Protein AF-A0A9P6Y2A5-F1 (afdb_monomer_lite)

Foldseek 3Di:
DDDPPPDPCVVQWDWDPDPDPFTKTWGQDPVRDIWIWGWDWDDDDHDTDIDTHTDDDPVVVVLQLAWKKFWADPQQQTQDIDSCSPALEDPVVRHRHRPVVFWDPVCVVVVVVVLVCQLVVHDDPAWDKTWGWNDHDPPDPDDTDTFIKTWDWHADPSIIMITIGGPPDPDPPPSSVVSVVVVVVVVNVVVVVVVVLVVVVVVLVVQCPDPDPSNVCCVPDPVSVVVSVVSCVVSVD

Organism: Rhizopus oryzae (NCBI:txid64495)

Sequence (237 aa):
MPDVVDQPITQFIQLSSKLSLIPECTLKHSDGHLITFQCCIHQEDRLSYWLLKPMMEQEEQQQLMMPSIIGLNCYGTIEQVHNNSHFKQPMYELIGRPIMTFIYHDDVQILCGHLSAVLHQRALDHPVCLRWSNQYDFSLEESISYDWMSFTFISSYNRPICIVRPLRSCGIDKHSLLCDVILYIQEMIEYSKSYVKEYIGFITSYLLNQDNLIGYFIKSNSITKKSIGLIEFILGQ

pLDDT: mean 75.25, std 14.52, range [34.47, 96.56]

Secondary structure (DSSP, 8-state):
---STTS-GGGT-EE--S--SS-EEEEE-TTS-EEEEEEEEEEETTEEEEEEEE---HHHHHHHHS-EEEEE-TTSBEEEEE-GGG-SS-HHHHTTSBGGGGB-GGGHHHHHHHHHHHHTT----S-EEEEEE--S-TTS-S---EEEEEEEEEEETTEEEEEEEETTS----HHHHHHHHHHHHHHHHHHHHHHHHHHHHHHHHHHHH--SHHHHHHHH-HHHHHHHHHHHHHHH-

Radius of gyration: 26.13 Å; chains: 1; bounding box: 72×44×76 Å

Structure (mmCIF, N/CA/C/O backbone):
data_AF-A0A9P6Y2A5-F1
#
_entry.id   AF-A0A9P6Y2A5-F1
#
loop_
_atom_site.group_PDB
_atom_site.id
_atom_site.type_symbol
_atom_site.label_atom_id
_atom_site.label_alt_id
_atom_site.label_comp_id
_atom_site.label_asym_id
_atom_site.label_entity_id
_atom_site.label_seq_id
_atom_site.pdbx_PDB_ins_code
_atom_site.Cartn_x
_atom_site.Cartn_y
_atom_site.Cartn_z
_atom_site.occupancy
_atom_site.B_iso_or_equiv
_atom_site.auth_seq_id
_atom_site.auth_comp_id
_atom_site.auth_asym_id
_atom_site.auth_atom_id
_atom_site.pdbx_PDB_model_num
ATOM 1 N N . MET A 1 1 ? 13.952 2.916 -34.978 1.00 41.94 1 MET A N 1
ATOM 2 C CA . MET A 1 1 ? 15.005 2.884 -33.943 1.00 41.94 1 MET A CA 1
ATOM 3 C C . MET A 1 1 ? 15.947 1.750 -34.312 1.00 41.94 1 MET A C 1
ATOM 5 O O . MET A 1 1 ? 15.553 0.611 -34.105 1.00 41.94 1 MET A O 1
ATOM 9 N N . PRO A 1 2 ? 17.079 2.015 -34.984 1.00 39.91 2 PRO A N 1
ATOM 10 C CA . PRO A 1 2 ? 17.999 0.960 -35.384 1.00 39.91 2 PRO A CA 1
ATOM 11 C C . PRO A 1 2 ? 19.009 0.652 -34.264 1.00 39.91 2 PRO A C 1
ATOM 13 O O . PRO A 1 2 ? 19.510 1.561 -33.605 1.00 39.91 2 PRO A O 1
ATOM 16 N N . ASP A 1 3 ? 19.254 -0.642 -34.072 1.00 43.25 3 ASP A N 1
ATOM 17 C CA . ASP A 1 3 ? 20.532 -1.268 -33.710 1.00 43.25 3 ASP A CA 1
ATOM 18 C C . ASP A 1 3 ? 21.236 -0.855 -32.405 1.00 43.25 3 ASP A C 1
ATOM 20 O O . ASP A 1 3 ? 22.406 -0.481 -32.400 1.00 43.25 3 ASP A O 1
ATOM 24 N N . VAL A 1 4 ? 20.560 -1.022 -31.262 1.00 50.06 4 VAL A N 1
ATOM 25 C CA . VAL A 1 4 ? 21.237 -1.098 -29.943 1.00 50.06 4 VAL A CA 1
ATOM 26 C C . VAL A 1 4 ? 21.600 -2.548 -29.571 1.00 50.06 4 VAL A C 1
ATOM 28 O O . VAL A 1 4 ? 22.384 -2.779 -28.658 1.00 50.06 4 VAL A O 1
ATOM 31 N N . VAL A 1 5 ? 21.065 -3.541 -30.289 1.00 49.06 5 VAL A N 1
ATOM 32 C CA . VAL A 1 5 ? 21.140 -4.961 -29.894 1.00 49.06 5 VAL A CA 1
ATOM 33 C C . VAL A 1 5 ? 22.537 -5.576 -30.097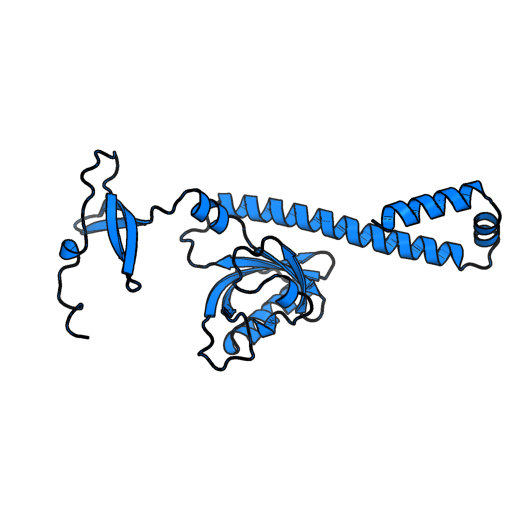 1.00 49.06 5 VAL A C 1
ATOM 35 O O . VAL A 1 5 ? 22.878 -6.516 -29.389 1.00 49.06 5 VAL A O 1
ATOM 38 N N . ASP A 1 6 ? 23.382 -4.995 -30.958 1.00 49.03 6 ASP A N 1
ATOM 39 C CA . ASP A 1 6 ? 24.681 -5.584 -31.335 1.00 49.03 6 ASP A CA 1
ATOM 40 C C . ASP A 1 6 ? 25.918 -4.782 -30.880 1.00 49.03 6 ASP A C 1
ATOM 42 O O . ASP A 1 6 ? 27.052 -5.140 -31.211 1.00 49.03 6 ASP A O 1
ATOM 46 N N . GLN A 1 7 ? 25.749 -3.696 -30.115 1.00 50.91 7 GLN A N 1
ATOM 47 C CA . GLN A 1 7 ? 26.893 -2.933 -29.601 1.00 50.91 7 GLN A CA 1
ATOM 48 C C . GLN A 1 7 ? 27.382 -3.515 -28.266 1.00 50.91 7 GLN A C 1
ATOM 50 O O . GLN A 1 7 ? 26.581 -3.715 -27.349 1.00 50.91 7 GLN A O 1
ATOM 55 N N . PRO A 1 8 ? 28.692 -3.790 -28.110 1.00 57.19 8 PRO A N 1
ATOM 56 C CA . PRO A 1 8 ? 29.215 -4.347 -26.873 1.00 57.19 8 PRO A CA 1
ATOM 57 C C . PRO A 1 8 ? 28.989 -3.361 -25.724 1.00 57.19 8 PRO A C 1
ATOM 59 O O . PRO A 1 8 ? 29.313 -2.179 -25.838 1.00 57.19 8 PRO A O 1
ATOM 62 N N . ILE A 1 9 ? 28.475 -3.866 -24.596 1.00 59.53 9 ILE A N 1
ATOM 63 C CA . ILE A 1 9 ? 28.101 -3.059 -23.420 1.00 59.53 9 ILE A CA 1
ATOM 64 C C . ILE A 1 9 ? 29.236 -2.145 -22.932 1.00 59.53 9 ILE A C 1
ATOM 66 O O . ILE A 1 9 ? 28.994 -1.075 -22.384 1.00 59.53 9 ILE A O 1
ATOM 70 N N . THR A 1 10 ? 30.485 -2.531 -23.201 1.00 58.34 10 THR A N 1
ATOM 71 C CA . THR A 1 10 ? 31.699 -1.772 -22.890 1.00 58.34 10 THR A CA 1
ATOM 72 C C . THR A 1 10 ? 31.750 -0.387 -23.535 1.00 58.34 10 THR A C 1
ATOM 74 O O . THR A 1 10 ? 32.404 0.489 -22.981 1.00 58.34 10 THR A O 1
ATOM 77 N N . GLN A 1 11 ? 31.041 -0.146 -24.645 1.00 59.56 11 GLN A N 1
ATOM 78 C CA . GLN A 1 11 ? 30.935 1.188 -25.259 1.00 59.56 11 GLN A CA 1
ATOM 79 C C . GLN A 1 11 ? 30.090 2.162 -24.429 1.00 59.56 11 GLN A C 1
ATOM 81 O O . GLN A 1 11 ? 30.236 3.375 -24.566 1.00 59.56 11 GLN A O 1
ATOM 86 N N . PHE A 1 12 ? 29.234 1.638 -23.552 1.00 57.41 12 PHE A N 1
ATOM 87 C CA . PHE A 1 12 ? 28.351 2.423 -22.690 1.00 57.41 12 PHE A CA 1
ATOM 88 C C . PHE A 1 12 ? 28.870 2.533 -21.253 1.00 57.41 12 PHE A C 1
ATOM 90 O O . PHE A 1 12 ? 28.295 3.268 -20.455 1.00 57.41 12 PHE A O 1
ATOM 97 N N . ILE A 1 13 ? 29.947 1.815 -20.918 1.00 60.28 13 ILE A N 1
ATOM 98 C CA . ILE A 1 13 ? 30.563 1.833 -19.592 1.00 60.28 13 ILE A CA 1
ATOM 99 C C . ILE A 1 13 ? 31.690 2.861 -19.604 1.00 60.28 13 ILE A C 1
ATOM 101 O O . ILE A 1 13 ? 32.801 2.588 -20.060 1.00 60.28 13 ILE A O 1
ATOM 105 N N . GLN A 1 14 ? 31.423 4.043 -19.056 1.00 66.12 14 GLN A N 1
ATOM 106 C CA . GLN A 1 14 ? 32.471 5.018 -18.783 1.00 66.12 14 GLN A CA 1
ATOM 107 C C . GLN A 1 14 ? 32.983 4.812 -17.356 1.00 66.12 14 GLN A C 1
ATOM 109 O O . GLN A 1 14 ? 32.268 5.084 -16.391 1.00 66.12 14 GLN A O 1
ATOM 114 N N . LEU A 1 15 ? 34.210 4.300 -17.219 1.00 62.81 15 LEU A N 1
ATOM 115 C CA . LEU A 1 15 ? 34.869 4.176 -15.919 1.00 62.81 15 LEU A CA 1
ATOM 116 C C . LEU A 1 15 ? 35.247 5.562 -15.391 1.00 62.81 15 LEU A C 1
ATOM 118 O O . LEU A 1 15 ? 35.809 6.391 -16.112 1.00 62.81 15 LEU A O 1
ATOM 122 N N . SER A 1 16 ? 34.945 5.801 -14.120 1.00 60.75 16 SER A N 1
ATOM 123 C CA . SER A 1 16 ? 35.329 7.022 -13.419 1.00 60.75 16 SER A CA 1
ATOM 124 C C . SER A 1 16 ? 36.848 7.073 -13.250 1.00 60.75 16 SER A C 1
ATOM 126 O O . SER A 1 16 ? 37.473 6.100 -12.834 1.00 60.75 16 SER A O 1
ATOM 128 N N . SER A 1 17 ? 37.459 8.226 -13.531 1.00 54.03 17 SER A N 1
ATOM 129 C CA . SER A 1 17 ? 38.892 8.461 -13.299 1.00 54.03 17 SER A CA 1
ATOM 130 C C . SER A 1 17 ? 39.224 8.760 -11.831 1.00 54.03 17 SER A C 1
ATOM 132 O O . SER A 1 17 ? 40.364 9.104 -11.513 1.00 54.03 17 SER A O 1
ATOM 134 N N . LYS A 1 18 ? 38.232 8.709 -10.934 1.00 55.88 18 LYS A N 1
ATOM 135 C CA . LYS A 1 18 ? 38.430 8.931 -9.501 1.00 55.88 18 LYS A CA 1
ATOM 136 C C . LYS A 1 18 ? 39.063 7.685 -8.883 1.00 55.88 18 LYS A C 1
ATOM 138 O O . LYS A 1 18 ? 38.603 6.572 -9.103 1.00 55.88 18 LYS A O 1
ATOM 143 N N . LEU A 1 19 ? 40.114 7.882 -8.089 1.00 47.28 19 LEU A N 1
ATOM 144 C CA . LEU A 1 19 ? 40.755 6.825 -7.305 1.00 47.28 19 LEU A CA 1
ATOM 145 C C . LEU A 1 19 ? 39.875 6.475 -6.094 1.00 47.28 19 LEU A C 1
ATOM 147 O O . LEU A 1 19 ? 40.157 6.884 -4.969 1.00 47.28 19 LEU A O 1
ATOM 151 N N . SER A 1 20 ? 38.778 5.762 -6.330 1.00 55.81 20 SER A N 1
ATOM 152 C CA . SER A 1 20 ? 37.989 5.102 -5.290 1.00 55.81 20 SER A CA 1
ATOM 153 C C . SER A 1 20 ? 38.512 3.677 -5.065 1.00 55.81 20 SER A C 1
ATOM 155 O O . SER A 1 20 ? 39.047 3.036 -5.967 1.00 55.81 20 SER A O 1
ATOM 157 N N . LEU A 1 21 ? 38.366 3.166 -3.839 1.00 64.19 21 LEU A N 1
ATOM 158 C CA . LEU A 1 21 ? 38.769 1.798 -3.468 1.00 64.19 21 LEU A CA 1
ATOM 159 C C . LEU A 1 21 ? 37.968 0.720 -4.228 1.00 64.19 21 LEU A C 1
ATOM 161 O O . LEU A 1 21 ? 38.428 -0.410 -4.364 1.00 64.19 21 LEU A O 1
ATOM 165 N N . ILE A 1 22 ? 36.779 1.083 -4.717 1.00 69.56 22 ILE A N 1
ATOM 166 C CA . ILE A 1 22 ? 35.890 0.262 -5.542 1.00 69.56 22 ILE A CA 1
ATOM 167 C C . ILE A 1 22 ? 35.672 1.012 -6.865 1.00 69.56 22 ILE A C 1
ATOM 169 O O . ILE A 1 22 ? 35.293 2.185 -6.807 1.00 69.56 22 ILE A O 1
ATOM 173 N N . PRO A 1 23 ? 35.897 0.387 -8.036 1.00 78.12 23 PRO A N 1
ATOM 174 C CA . PRO A 1 23 ? 35.695 1.029 -9.331 1.00 78.12 23 PRO A CA 1
ATOM 175 C C . PRO A 1 23 ? 34.260 1.526 -9.509 1.00 78.12 23 PRO A C 1
ATOM 177 O O . PRO A 1 23 ? 33.306 0.847 -9.134 1.00 78.12 23 PRO A O 1
ATOM 180 N N . GLU A 1 24 ? 34.106 2.689 -10.130 1.00 82.62 24 GLU A N 1
ATOM 181 C CA . GLU A 1 24 ? 32.804 3.296 -10.407 1.00 82.62 24 GLU A CA 1
ATOM 182 C C . GLU A 1 24 ? 32.600 3.431 -11.918 1.00 82.62 24 GLU A C 1
ATOM 184 O O . GLU A 1 24 ? 33.544 3.733 -12.657 1.00 82.62 24 GLU A O 1
ATOM 189 N N . CYS A 1 25 ? 31.370 3.232 -12.385 1.00 81.50 25 CYS A N 1
ATOM 190 C CA . CYS A 1 25 ? 30.992 3.488 -13.770 1.00 81.50 25 CYS A CA 1
ATOM 191 C C . CYS A 1 25 ? 29.665 4.237 -13.858 1.00 81.50 25 CYS A C 1
ATOM 193 O O . CYS A 1 25 ? 28.859 4.208 -12.930 1.00 81.50 25 CYS A O 1
ATOM 195 N N . THR A 1 26 ? 29.429 4.905 -14.980 1.00 82.81 26 THR A N 1
ATOM 196 C CA . THR A 1 26 ? 28.157 5.580 -15.247 1.00 82.81 26 THR A CA 1
ATOM 197 C C . THR A 1 26 ? 27.509 4.966 -16.479 1.00 82.81 26 THR A C 1
ATOM 199 O O . THR A 1 26 ? 28.166 4.830 -17.510 1.00 82.81 26 THR A O 1
ATOM 202 N N . LEU A 1 27 ? 26.228 4.606 -16.372 1.00 80.62 27 LEU A N 1
ATOM 203 C CA . LEU A 1 27 ? 25.424 4.083 -17.478 1.00 80.62 27 LEU A CA 1
ATOM 204 C C . LEU A 1 27 ? 24.289 5.053 -17.800 1.00 80.62 27 LEU A C 1
ATOM 206 O O . LEU A 1 27 ? 23.672 5.623 -16.900 1.00 80.62 27 LEU A O 1
ATOM 210 N N . LYS A 1 28 ? 23.987 5.217 -19.089 1.00 81.38 28 LYS A N 1
ATOM 211 C CA . LYS A 1 28 ? 22.847 6.014 -19.549 1.00 81.38 28 LYS A CA 1
ATOM 212 C C . LYS A 1 28 ? 21.585 5.153 -19.585 1.00 81.38 28 LYS A C 1
ATOM 214 O O . LYS A 1 28 ? 21.536 4.166 -20.314 1.00 81.38 28 LYS A O 1
ATOM 219 N N . HIS A 1 29 ? 20.578 5.533 -18.807 1.00 74.25 29 HIS A N 1
ATOM 220 C CA . HIS A 1 29 ? 19.259 4.914 -18.814 1.00 74.25 29 HIS A CA 1
ATOM 221 C C . HIS A 1 29 ? 18.471 5.315 -20.076 1.00 74.25 29 HIS A C 1
ATOM 223 O O . HIS A 1 29 ? 18.812 6.282 -20.765 1.00 74.25 29 HIS A O 1
ATOM 229 N N . SER A 1 30 ? 17.425 4.556 -20.417 1.00 67.31 30 SER A N 1
ATOM 230 C CA . SER A 1 30 ? 16.649 4.754 -21.652 1.00 67.31 30 SER A CA 1
ATOM 231 C C . SER A 1 30 ? 15.898 6.087 -21.703 1.00 67.31 30 SER A C 1
ATOM 233 O O . SER A 1 30 ? 15.594 6.572 -22.788 1.00 67.31 30 SER A O 1
ATOM 235 N N . ASP A 1 31 ? 15.620 6.688 -20.547 1.00 65.06 31 ASP A N 1
ATOM 236 C CA . ASP A 1 31 ? 15.053 8.040 -20.419 1.00 65.06 31 ASP A CA 1
ATOM 237 C C . ASP A 1 31 ? 16.095 9.162 -20.595 1.00 65.06 31 ASP A C 1
ATOM 239 O O . ASP A 1 31 ? 15.746 10.339 -20.639 1.00 65.06 31 ASP A O 1
ATOM 243 N N . GLY A 1 32 ? 17.376 8.811 -20.735 1.00 72.38 32 GLY A N 1
ATOM 244 C CA . GLY A 1 32 ? 18.480 9.744 -20.909 1.00 72.38 32 GLY A CA 1
ATOM 245 C C . GLY A 1 32 ? 19.211 10.133 -19.625 1.00 72.38 32 GLY A C 1
ATOM 246 O O . GLY A 1 32 ? 20.262 10.774 -19.736 1.00 72.38 32 GLY A O 1
ATOM 247 N N . HIS A 1 33 ? 18.728 9.730 -18.446 1.00 72.38 33 HIS A N 1
ATOM 248 C CA . HIS A 1 33 ? 19.408 9.984 -17.177 1.00 72.38 33 HIS A CA 1
ATOM 249 C C . HIS A 1 33 ? 20.675 9.127 -17.032 1.00 72.38 33 HIS A C 1
ATOM 251 O O . HIS A 1 33 ? 20.768 8.015 -17.550 1.00 72.38 33 HIS A O 1
ATOM 257 N N . LEU A 1 34 ? 21.680 9.660 -16.336 1.00 75.69 34 LEU A N 1
ATOM 258 C CA . LEU A 1 34 ? 22.935 8.966 -16.053 1.00 75.69 34 LEU A CA 1
ATOM 259 C C . LEU A 1 34 ? 22.876 8.373 -14.645 1.00 75.69 34 LEU A C 1
ATOM 261 O O . LEU A 1 34 ? 22.713 9.108 -13.676 1.00 75.69 34 LEU A O 1
ATOM 265 N N . ILE A 1 35 ? 23.034 7.056 -14.534 1.00 78.94 35 ILE A N 1
ATOM 266 C CA . ILE A 1 35 ? 23.039 6.335 -13.260 1.00 78.94 35 ILE A CA 1
ATOM 267 C C . ILE A 1 35 ? 24.473 5.903 -12.963 1.00 78.94 35 ILE A C 1
ATOM 269 O O . ILE A 1 35 ? 25.131 5.288 -13.805 1.00 78.94 35 ILE A O 1
ATOM 273 N N . THR A 1 36 ? 24.964 6.226 -11.768 1.00 82.50 36 THR A N 1
ATOM 274 C CA . THR A 1 36 ? 26.306 5.828 -11.320 1.00 82.50 36 THR A CA 1
ATOM 275 C C . THR A 1 36 ? 26.232 4.491 -10.591 1.00 82.50 36 THR A C 1
ATOM 277 O O . THR A 1 36 ? 25.315 4.261 -9.808 1.00 82.50 36 THR A O 1
ATOM 280 N N . PHE A 1 37 ? 27.191 3.603 -10.830 1.00 83.38 37 PHE A N 1
ATOM 281 C CA . PHE A 1 37 ? 27.279 2.276 -10.233 1.00 83.38 37 PHE A CA 1
ATOM 282 C C . PHE A 1 37 ? 28.660 2.046 -9.624 1.00 83.38 37 PHE A C 1
ATOM 284 O O . PHE A 1 37 ? 29.679 2.395 -10.215 1.00 83.38 37 PHE A O 1
ATOM 291 N N . GLN A 1 38 ? 28.690 1.371 -8.480 1.00 84.25 38 GLN A N 1
ATOM 292 C CA . GLN A 1 38 ? 29.871 0.681 -7.975 1.00 84.25 38 GLN A CA 1
ATOM 293 C C . GLN A 1 38 ? 29.991 -0.671 -8.669 1.00 84.25 38 GLN A C 1
ATOM 295 O O . GLN A 1 38 ? 29.019 -1.425 -8.752 1.00 84.25 38 GLN A O 1
ATOM 300 N N . CYS A 1 39 ? 31.187 -0.974 -9.154 1.00 81.75 39 CYS A N 1
ATOM 301 C CA . CYS A 1 39 ? 31.498 -2.200 -9.868 1.00 81.75 39 CYS A CA 1
ATOM 302 C C . CYS A 1 39 ? 32.370 -3.098 -8.994 1.00 81.75 39 CYS A C 1
ATOM 304 O O . CYS A 1 39 ? 33.464 -2.705 -8.591 1.00 81.75 39 CYS A O 1
ATOM 306 N N . CYS A 1 40 ? 31.930 -4.332 -8.777 1.00 80.12 40 CYS A N 1
ATOM 307 C CA . CYS A 1 40 ? 32.756 -5.379 -8.190 1.00 80.12 40 CYS A CA 1
ATOM 308 C C . CYS A 1 40 ? 32.905 -6.513 -9.200 1.00 80.12 40 CYS A C 1
ATOM 310 O O . CYS A 1 40 ? 31.915 -6.989 -9.754 1.00 80.12 40 CYS A O 1
ATOM 312 N N . ILE A 1 41 ? 34.135 -6.963 -9.432 1.00 79.00 41 ILE A N 1
ATOM 313 C CA . ILE A 1 41 ? 34.390 -8.142 -10.261 1.00 79.00 41 ILE A CA 1
ATOM 314 C C . ILE A 1 41 ? 34.518 -9.326 -9.318 1.00 79.00 41 ILE A C 1
ATOM 316 O O . ILE A 1 41 ? 35.417 -9.367 -8.479 1.00 79.00 41 ILE A O 1
ATOM 320 N N . HIS A 1 42 ? 33.607 -10.276 -9.461 1.00 74.19 42 HIS A N 1
ATOM 321 C CA . HIS A 1 42 ? 33.678 -11.547 -8.767 1.00 74.19 42 HIS A CA 1
ATOM 322 C C . HIS A 1 42 ? 34.114 -12.623 -9.749 1.00 74.19 42 HIS A C 1
ATOM 324 O O . HIS A 1 42 ? 33.738 -12.617 -10.923 1.00 74.19 42 HIS A O 1
ATOM 330 N N . GLN A 1 43 ? 34.934 -13.541 -9.254 1.00 74.94 43 GLN A N 1
ATOM 331 C CA . GLN A 1 43 ? 35.418 -14.669 -10.023 1.00 74.94 43 GLN A CA 1
ATOM 332 C C . GLN A 1 43 ? 34.971 -15.945 -9.325 1.00 74.94 43 GLN A C 1
ATOM 334 O O . GLN A 1 43 ? 35.374 -16.207 -8.193 1.00 74.94 43 GLN A O 1
ATOM 339 N N . GLU A 1 44 ? 34.133 -16.716 -10.008 1.00 72.69 44 GLU A N 1
ATOM 340 C CA . GLU A 1 44 ? 33.698 -18.036 -9.564 1.00 72.69 44 GLU A CA 1
ATOM 341 C C . GLU A 1 44 ? 34.056 -19.036 -10.665 1.00 72.69 44 GLU A C 1
ATOM 343 O O . GLU A 1 44 ? 33.706 -18.869 -11.838 1.00 72.69 44 GLU A O 1
ATOM 348 N N . ASP A 1 45 ? 34.864 -20.028 -10.298 1.00 86.12 45 ASP A N 1
ATOM 349 C CA . ASP A 1 45 ? 35.505 -20.983 -11.201 1.00 86.12 45 ASP A CA 1
ATOM 350 C C . ASP A 1 45 ? 36.246 -20.333 -12.392 1.00 86.12 45 ASP A C 1
ATOM 352 O O . ASP A 1 45 ? 37.384 -19.872 -12.266 1.00 86.12 45 ASP A O 1
ATOM 356 N N . ARG A 1 46 ? 35.614 -20.333 -13.576 1.00 78.56 46 ARG A N 1
ATOM 357 C CA . ARG A 1 46 ? 36.133 -19.820 -14.861 1.00 78.56 46 ARG A CA 1
ATOM 358 C C . ARG A 1 46 ? 35.336 -18.630 -15.399 1.00 78.56 46 ARG A C 1
ATOM 360 O O . ARG A 1 46 ? 35.580 -18.203 -16.527 1.00 78.56 46 ARG A O 1
ATOM 367 N N . LEU A 1 47 ? 34.376 -18.123 -14.631 1.00 59.59 47 LEU A N 1
ATOM 368 C CA . LEU A 1 47 ? 33.529 -17.005 -15.022 1.00 59.59 47 LEU A CA 1
ATOM 369 C C . LEU A 1 47 ? 33.874 -15.787 -14.169 1.00 59.59 47 LEU A C 1
ATOM 371 O O . LEU A 1 47 ? 33.939 -15.854 -12.942 1.00 59.59 47 LEU A O 1
ATOM 375 N N . SER A 1 48 ? 34.087 -14.661 -14.840 1.00 71.31 48 SER A N 1
ATOM 376 C CA . SER A 1 48 ? 34.180 -13.356 -14.197 1.00 71.31 48 SER A CA 1
ATOM 377 C C . SER A 1 48 ? 32.861 -12.639 -14.420 1.00 71.31 48 SER A C 1
ATOM 379 O O . SER A 1 48 ? 32.526 -12.310 -15.559 1.00 71.31 48 SER A O 1
ATOM 381 N N . TYR A 1 49 ? 32.110 -12.407 -13.350 1.00 76.69 49 TYR A N 1
ATOM 382 C CA . TYR A 1 49 ? 30.874 -11.640 -13.411 1.00 76.69 49 TYR A CA 1
ATOM 383 C C . TYR A 1 49 ? 31.066 -10.280 -12.753 1.00 76.69 49 TYR A C 1
ATOM 385 O O . TYR A 1 49 ? 31.762 -10.120 -11.748 1.00 76.69 49 TYR A O 1
ATOM 393 N N . TRP A 1 50 ? 30.464 -9.279 -13.382 1.00 80.12 50 TRP A N 1
ATOM 394 C CA . TRP A 1 50 ? 30.484 -7.904 -12.919 1.00 80.12 50 TRP A CA 1
ATOM 395 C C . TRP A 1 50 ? 29.205 -7.678 -12.126 1.00 80.12 50 TRP A C 1
ATOM 397 O O . TRP A 1 50 ? 28.107 -7.767 -12.673 1.00 80.12 50 TRP A O 1
ATOM 407 N N . LEU A 1 51 ? 29.346 -7.404 -10.834 1.00 79.75 51 LEU A N 1
ATOM 408 C CA . LEU A 1 51 ? 28.249 -6.946 -9.998 1.00 79.75 51 LEU A CA 1
ATOM 409 C C . LEU A 1 51 ? 28.220 -5.423 -10.038 1.00 79.75 51 LEU A C 1
ATOM 411 O O . LEU A 1 51 ? 29.199 -4.767 -9.682 1.00 79.75 51 LEU A O 1
ATOM 415 N N . LEU A 1 52 ? 27.089 -4.877 -10.474 1.00 81.19 52 LEU A N 1
ATOM 416 C CA . LEU A 1 52 ? 26.842 -3.443 -10.522 1.00 81.19 52 LEU A CA 1
ATOM 417 C C . LEU A 1 52 ? 25.863 -3.079 -9.409 1.00 81.19 52 LEU A C 1
ATOM 419 O O . LEU A 1 52 ? 24.721 -3.537 -9.404 1.00 81.19 52 LEU A O 1
ATOM 423 N N . LYS A 1 53 ? 26.306 -2.247 -8.469 1.00 79.44 53 LYS A N 1
ATOM 424 C CA . LYS A 1 53 ? 25.459 -1.690 -7.413 1.00 79.44 53 LYS A CA 1
ATOM 425 C C . LYS A 1 53 ? 25.191 -0.215 -7.716 1.00 79.44 53 LYS A C 1
ATOM 427 O O . LYS A 1 53 ? 26.151 0.552 -7.727 1.00 79.44 53 LYS A O 1
ATOM 432 N N . PRO A 1 54 ? 23.940 0.217 -7.934 1.00 77.00 54 PRO A N 1
ATOM 433 C CA . PRO A 1 54 ? 23.652 1.625 -8.176 1.00 77.00 54 PRO A CA 1
ATOM 434 C C . PRO A 1 54 ? 24.024 2.471 -6.951 1.00 77.00 54 PRO A C 1
ATOM 436 O O . PRO A 1 54 ? 23.689 2.138 -5.811 1.00 77.00 54 PRO A O 1
ATOM 439 N N . MET A 1 55 ? 24.727 3.571 -7.196 1.00 70.75 55 MET A N 1
ATOM 440 C CA . MET A 1 55 ? 24.980 4.630 -6.229 1.00 70.75 55 MET A CA 1
ATOM 441 C C . MET A 1 55 ? 23.803 5.594 -6.289 1.00 70.75 55 MET A C 1
ATOM 443 O O . MET A 1 55 ? 23.763 6.480 -7.136 1.00 70.75 55 MET A O 1
ATOM 447 N N . MET A 1 56 ? 22.824 5.380 -5.418 1.00 64.75 56 MET A N 1
ATOM 448 C CA . MET A 1 56 ? 21.785 6.378 -5.176 1.00 64.75 56 MET A CA 1
ATOM 449 C C . MET A 1 56 ? 22.303 7.412 -4.174 1.00 64.75 56 MET A C 1
ATOM 451 O O . MET A 1 56 ? 23.095 7.070 -3.287 1.00 64.75 56 MET A O 1
ATOM 455 N N . GLU A 1 57 ? 21.878 8.668 -4.318 1.00 59.75 57 GLU A N 1
ATOM 456 C CA . GLU A 1 57 ? 22.165 9.709 -3.330 1.00 59.75 57 GLU A CA 1
ATOM 457 C C . GLU A 1 57 ? 21.621 9.270 -1.957 1.00 59.75 57 GLU A C 1
ATOM 459 O O . GLU A 1 57 ? 20.584 8.609 -1.866 1.00 59.75 57 GLU A O 1
ATOM 464 N N . GLN A 1 58 ? 22.336 9.580 -0.869 1.00 52.84 58 GLN A N 1
ATOM 465 C CA . GLN A 1 58 ? 21.972 9.108 0.478 1.00 52.84 58 GLN A CA 1
ATOM 466 C C . GLN A 1 58 ? 20.542 9.505 0.885 1.00 52.84 58 GLN A C 1
ATOM 468 O O . GLN A 1 58 ? 19.899 8.768 1.632 1.00 52.84 58 GLN A O 1
ATOM 473 N N . GLU A 1 59 ? 20.031 10.629 0.377 1.00 52.28 59 GLU A N 1
ATOM 474 C CA . GLU A 1 59 ? 18.661 11.091 0.622 1.00 52.28 59 GLU A CA 1
ATOM 475 C C . GLU A 1 59 ? 17.616 10.238 -0.117 1.00 52.28 59 GLU A C 1
ATOM 477 O O . GLU A 1 59 ? 16.612 9.852 0.483 1.00 52.28 59 GLU A O 1
ATOM 482 N N . GLU A 1 60 ? 17.876 9.841 -1.367 1.00 53.03 60 GLU A N 1
ATOM 483 C CA . GLU A 1 60 ? 17.004 8.924 -2.116 1.00 53.03 60 GLU A CA 1
ATOM 484 C C . GLU A 1 60 ? 17.007 7.519 -1.500 1.00 53.03 60 GLU A C 1
ATOM 486 O O . GLU A 1 60 ? 15.954 6.891 -1.381 1.00 53.03 60 GLU A O 1
ATOM 491 N N . GLN A 1 61 ? 18.159 7.037 -1.015 1.00 53.94 61 GLN A N 1
ATOM 492 C CA . GLN A 1 61 ? 18.224 5.761 -0.289 1.00 53.94 61 GLN A CA 1
ATOM 493 C C . GLN A 1 61 ? 17.412 5.791 1.008 1.00 53.94 61 GLN A C 1
ATOM 495 O O . GLN A 1 61 ? 16.731 4.815 1.316 1.00 53.94 61 GLN A O 1
ATOM 500 N N . GLN A 1 62 ? 17.452 6.890 1.766 1.00 52.62 62 GLN A N 1
ATOM 501 C CA . GLN A 1 62 ? 16.670 7.023 2.999 1.00 52.62 62 GLN A CA 1
ATOM 502 C C . GLN A 1 62 ? 15.163 7.107 2.725 1.00 52.62 62 GLN A C 1
ATOM 504 O O . GLN A 1 62 ? 14.386 6.452 3.423 1.00 52.62 62 GLN A O 1
ATOM 509 N N . GLN A 1 63 ? 14.746 7.841 1.689 1.00 54.31 63 GLN A N 1
ATOM 510 C CA . GLN A 1 63 ? 13.338 7.896 1.278 1.00 54.31 63 GLN A CA 1
ATOM 511 C C . GLN A 1 63 ? 12.826 6.539 0.772 1.00 54.31 63 GLN A C 1
ATOM 513 O O . GLN A 1 63 ? 11.683 6.175 1.044 1.00 54.31 63 GLN A O 1
ATOM 518 N N . LEU A 1 64 ? 13.670 5.748 0.105 1.00 57.75 64 LEU A N 1
ATOM 519 C CA . LEU A 1 64 ? 13.338 4.382 -0.315 1.00 57.75 64 LEU A CA 1
ATOM 520 C C . LEU A 1 64 ? 13.286 3.377 0.848 1.00 5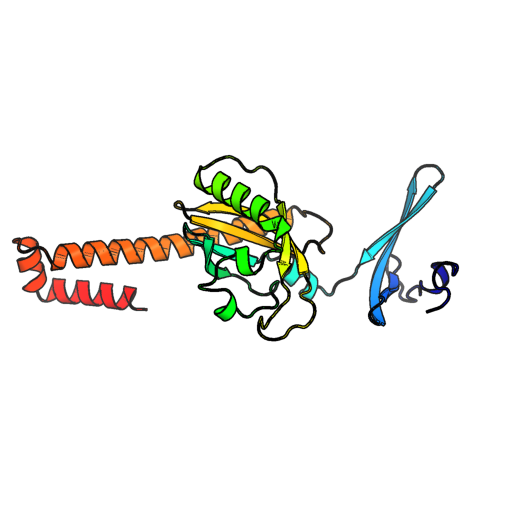7.75 64 LEU A C 1
ATOM 522 O O . LEU A 1 64 ? 12.609 2.354 0.735 1.00 57.75 64 LEU A O 1
ATOM 526 N N . MET A 1 65 ? 13.988 3.641 1.955 1.00 59.78 65 MET A N 1
ATOM 527 C CA . MET A 1 65 ? 14.027 2.754 3.128 1.00 59.78 65 MET A CA 1
ATOM 528 C C . MET A 1 65 ? 12.782 2.870 4.013 1.00 59.78 65 MET A C 1
ATOM 530 O O . MET A 1 65 ? 12.376 1.878 4.625 1.00 59.78 65 MET A O 1
ATOM 534 N N . MET A 1 66 ? 12.187 4.062 4.117 1.00 71.94 66 MET A N 1
ATOM 535 C CA . MET A 1 66 ? 11.002 4.265 4.952 1.00 71.94 66 MET A CA 1
ATOM 536 C C . MET A 1 66 ? 9.742 3.842 4.197 1.00 71.94 66 MET A C 1
ATOM 538 O O . MET A 1 66 ? 9.396 4.525 3.240 1.00 71.94 66 MET A O 1
ATOM 542 N N . PRO A 1 67 ? 9.026 2.780 4.609 1.00 82.69 67 PRO A N 1
ATOM 543 C CA . PRO A 1 67 ? 7.797 2.369 3.941 1.00 82.69 67 PRO A CA 1
ATOM 544 C C . PRO A 1 67 ? 6.697 3.422 4.074 1.00 82.69 67 PRO A C 1
ATOM 546 O O . PRO A 1 67 ? 6.659 4.201 5.035 1.00 82.69 67 PRO A O 1
ATOM 549 N N . SER A 1 68 ? 5.775 3.400 3.122 1.00 89.88 68 SER A N 1
ATOM 550 C CA . SER A 1 68 ? 4.473 4.035 3.271 1.00 89.88 68 SER A CA 1
ATOM 551 C C . SER A 1 68 ? 3.540 3.110 4.041 1.00 89.88 68 SER A C 1
ATOM 553 O O . SER A 1 68 ? 3.568 1.894 3.852 1.00 89.88 68 SER A O 1
ATOM 555 N N . ILE A 1 69 ? 2.688 3.672 4.892 1.00 91.44 69 ILE A N 1
ATOM 556 C CA . ILE A 1 69 ? 1.679 2.900 5.622 1.00 91.44 69 ILE A CA 1
ATOM 557 C C . ILE A 1 69 ? 0.298 3.389 5.225 1.00 91.44 69 ILE A C 1
ATOM 559 O O . ILE A 1 69 ? 0.056 4.595 5.185 1.00 91.44 69 ILE A O 1
ATOM 563 N N . ILE A 1 70 ? -0.602 2.454 4.947 1.00 94.62 70 ILE A N 1
ATOM 564 C CA . ILE A 1 70 ? -1.994 2.726 4.617 1.00 94.62 70 ILE A CA 1
ATOM 565 C C . ILE A 1 70 ? -2.882 2.026 5.645 1.00 94.62 70 ILE A C 1
ATOM 567 O O . ILE A 1 70 ? -2.944 0.795 5.685 1.00 94.62 70 ILE A O 1
ATOM 571 N N . GLY A 1 71 ? -3.604 2.817 6.433 1.00 94.00 71 GLY A N 1
ATOM 572 C CA . GLY A 1 71 ? -4.650 2.337 7.328 1.00 94.00 71 GLY A CA 1
ATOM 573 C C . GLY A 1 71 ? -5.973 2.212 6.578 1.00 94.00 71 GLY A C 1
ATOM 574 O O . GLY A 1 71 ? -6.423 3.168 5.932 1.00 94.00 71 GLY A O 1
ATOM 575 N N . LEU A 1 72 ? -6.599 1.038 6.654 1.00 94.94 72 LEU A N 1
ATOM 576 C CA . LEU A 1 72 ? -7.875 0.750 6.007 1.00 94.94 72 LEU A CA 1
ATOM 577 C C . LEU A 1 72 ? -8.998 0.559 7.031 1.00 94.94 72 LEU A C 1
ATOM 579 O O . LEU A 1 72 ? -8.785 0.087 8.147 1.00 94.94 72 LEU A O 1
ATOM 583 N N . ASN A 1 73 ? -10.230 0.838 6.612 1.00 91.19 73 ASN A N 1
ATOM 584 C CA . ASN A 1 73 ? -11.415 0.372 7.328 1.00 91.19 73 ASN A CA 1
ATOM 585 C C . ASN A 1 73 ? -11.781 -1.077 6.950 1.00 91.19 73 ASN A C 1
ATOM 587 O O . ASN A 1 73 ? -11.160 -1.705 6.089 1.00 91.19 73 ASN A O 1
ATOM 591 N N . CYS A 1 74 ? -12.841 -1.610 7.563 1.00 85.81 74 CYS A N 1
ATOM 592 C CA . CYS A 1 74 ? -13.328 -2.967 7.292 1.00 85.81 74 CYS A CA 1
ATOM 593 C C . CYS A 1 74 ? -13.859 -3.188 5.862 1.00 85.81 74 CYS A C 1
ATOM 595 O O . CYS A 1 74 ? -14.021 -4.334 5.449 1.00 85.81 74 CYS A O 1
ATOM 597 N N . TYR A 1 75 ? -14.101 -2.120 5.100 1.00 89.38 75 TYR A N 1
ATOM 598 C CA . TYR A 1 75 ? -14.531 -2.165 3.701 1.00 89.38 75 TYR A CA 1
ATOM 599 C C . TYR A 1 75 ? -13.368 -1.972 2.714 1.00 89.38 75 TYR A C 1
ATOM 601 O O . TYR A 1 75 ? -13.588 -1.965 1.504 1.00 89.38 75 TYR A O 1
ATOM 609 N N . GLY A 1 76 ? -12.134 -1.798 3.203 1.00 91.12 76 GLY A N 1
ATOM 610 C CA . GLY A 1 76 ? -10.967 -1.521 2.363 1.00 91.12 76 GLY A CA 1
ATOM 611 C C . GLY A 1 76 ? -10.887 -0.075 1.859 1.00 91.12 76 GLY A C 1
ATOM 612 O O . GLY A 1 76 ? -10.185 0.198 0.887 1.00 91.12 76 GLY A O 1
ATOM 613 N N . THR A 1 77 ? -11.602 0.863 2.481 1.00 95.56 77 THR A N 1
ATOM 614 C CA . THR A 1 77 ? -11.419 2.303 2.248 1.00 95.56 77 THR A CA 1
ATOM 615 C C . THR A 1 77 ? -10.195 2.799 3.004 1.00 95.56 77 THR A C 1
ATOM 617 O O . THR A 1 77 ? -10.009 2.441 4.165 1.00 95.56 77 THR A O 1
ATOM 620 N N . ILE A 1 78 ? -9.393 3.645 2.362 1.00 96.56 78 ILE A N 1
ATOM 621 C CA . ILE A 1 78 ? -8.229 4.289 2.968 1.00 96.56 78 ILE A CA 1
ATOM 622 C C . ILE A 1 78 ? -8.702 5.349 3.964 1.00 96.56 78 ILE A C 1
ATOM 624 O O . ILE A 1 78 ? -9.339 6.326 3.578 1.00 96.56 78 ILE A O 1
ATOM 628 N N . GLU A 1 79 ? -8.389 5.167 5.242 1.00 94.19 79 GLU A N 1
ATOM 629 C CA . GLU A 1 79 ? -8.669 6.153 6.295 1.00 94.19 79 GLU A CA 1
ATOM 630 C C . GLU A 1 79 ? -7.432 6.989 6.622 1.00 94.19 79 GLU A C 1
ATOM 632 O O . GLU A 1 79 ? -7.551 8.167 6.954 1.00 94.19 79 GLU A O 1
ATOM 637 N N . GLN A 1 80 ? -6.247 6.383 6.529 1.00 92.81 80 GLN A N 1
ATOM 638 C CA . GLN A 1 80 ? -4.989 7.002 6.933 1.00 92.81 80 GLN A CA 1
ATOM 639 C C . GLN A 1 80 ? -3.878 6.640 5.953 1.00 92.81 80 GLN A C 1
ATOM 641 O O . GLN A 1 80 ? -3.817 5.519 5.448 1.00 92.81 80 GLN A O 1
ATOM 646 N N . VAL A 1 81 ? -2.988 7.598 5.703 1.00 92.50 81 VAL A N 1
ATOM 647 C CA . VAL A 1 81 ? -1.752 7.383 4.951 1.00 92.50 81 VAL A CA 1
ATOM 648 C C . VAL A 1 81 ? -0.619 8.036 5.729 1.00 92.50 81 VAL A C 1
ATOM 650 O O . VAL A 1 81 ? -0.659 9.237 5.999 1.00 92.50 81 VAL A O 1
ATOM 653 N N . HIS A 1 82 ? 0.406 7.263 6.067 1.00 88.12 82 HIS A N 1
ATOM 654 C CA . HIS A 1 82 ? 1.648 7.773 6.638 1.00 88.12 82 HIS A CA 1
ATOM 655 C C . HIS A 1 82 ? 2.776 7.643 5.622 1.00 88.12 82 HIS A C 1
ATOM 657 O O . HIS A 1 82 ? 2.888 6.632 4.930 1.00 88.12 82 HIS A O 1
ATOM 663 N N . ASN A 1 83 ? 3.622 8.675 5.560 1.00 82.69 83 ASN A N 1
ATOM 664 C CA . ASN A 1 83 ? 4.754 8.760 4.640 1.00 82.69 83 ASN A CA 1
ATOM 665 C C . ASN A 1 83 ? 4.342 8.559 3.164 1.00 82.69 83 ASN A C 1
ATOM 667 O O . ASN A 1 83 ? 4.601 7.525 2.563 1.00 82.69 83 ASN A O 1
ATOM 671 N N . ASN A 1 84 ? 3.713 9.575 2.564 1.00 84.38 84 ASN A N 1
ATOM 672 C CA . ASN A 1 84 ? 3.215 9.562 1.177 1.00 84.38 84 ASN A CA 1
ATOM 673 C C . ASN A 1 84 ? 4.318 9.711 0.104 1.00 84.38 84 ASN A C 1
ATOM 675 O O . ASN A 1 84 ? 4.040 10.122 -1.016 1.00 84.38 84 ASN A O 1
ATOM 679 N N . SER A 1 85 ? 5.583 9.455 0.440 1.00 82.00 85 SER A N 1
ATOM 680 C CA . SER A 1 85 ? 6.712 9.682 -0.473 1.00 82.00 85 SER A CA 1
ATOM 681 C C . SER A 1 85 ? 6.734 8.713 -1.660 1.00 82.00 85 SER A C 1
ATOM 683 O O . SER A 1 85 ? 7.282 9.044 -2.710 1.00 82.00 85 SER A O 1
ATOM 685 N N . HIS A 1 86 ? 6.123 7.531 -1.523 1.00 83.94 86 HIS A N 1
ATOM 686 C CA . HIS A 1 86 ? 6.123 6.497 -2.564 1.00 83.94 86 HIS A CA 1
ATOM 687 C C . HIS A 1 86 ? 4.948 6.594 -3.535 1.00 83.94 86 HIS A C 1
ATOM 689 O O . HIS A 1 86 ? 4.989 5.976 -4.598 1.00 83.94 86 HIS A O 1
ATOM 695 N N . PHE A 1 87 ? 3.915 7.365 -3.197 1.00 88.75 87 PHE A N 1
ATOM 696 C CA . PHE A 1 87 ? 2.723 7.515 -4.024 1.00 88.75 87 PHE A CA 1
ATOM 697 C C . PHE A 1 87 ? 2.793 8.806 -4.835 1.00 88.75 87 PHE A C 1
ATOM 699 O O . PHE A 1 87 ? 3.237 9.848 -4.353 1.00 88.75 87 PHE A O 1
ATOM 706 N N . LYS A 1 88 ? 2.349 8.741 -6.093 1.00 87.69 88 LYS A N 1
ATOM 707 C CA . LYS A 1 88 ? 2.255 9.929 -6.953 1.00 87.69 88 LYS A CA 1
ATOM 708 C C . LYS A 1 88 ? 1.044 10.791 -6.602 1.00 87.69 88 LYS A C 1
ATOM 710 O O . LYS A 1 88 ? 1.074 11.997 -6.833 1.00 87.69 88 LYS A O 1
ATOM 715 N N . GLN A 1 89 ? 0.007 10.183 -6.033 1.00 90.00 89 GLN A N 1
ATOM 716 C CA . GLN A 1 89 ? -1.189 10.874 -5.576 1.00 90.00 89 GLN A CA 1
ATOM 717 C C . GLN A 1 89 ? -0.913 11.650 -4.280 1.00 90.00 89 GLN A C 1
ATOM 719 O O . GLN A 1 89 ? -0.216 11.152 -3.393 1.00 90.00 89 GLN A O 1
ATOM 724 N N . PRO A 1 90 ? -1.486 12.846 -4.109 1.00 90.06 90 PRO A N 1
ATOM 725 C CA . PRO A 1 90 ? -1.486 13.548 -2.842 1.00 90.06 90 PRO A CA 1
ATOM 726 C C . PRO A 1 90 ? -2.432 12.856 -1.847 1.00 90.06 90 PRO A C 1
ATOM 728 O O . PRO A 1 90 ? -3.426 12.237 -2.224 1.00 90.06 90 PRO A O 1
ATOM 731 N N . MET A 1 91 ? -2.164 13.004 -0.545 1.00 89.62 91 MET A N 1
ATOM 732 C CA . MET A 1 91 ? -2.923 12.315 0.514 1.00 89.62 91 MET A CA 1
ATOM 733 C C . MET A 1 91 ? -4.444 12.520 0.434 1.00 89.62 91 MET A C 1
ATOM 735 O O . MET A 1 91 ? -5.200 11.593 0.713 1.00 89.62 91 MET A O 1
ATOM 739 N N . TYR A 1 92 ? -4.901 13.713 0.042 1.00 90.06 92 TYR A N 1
ATOM 740 C CA . TYR A 1 92 ? -6.330 14.030 -0.038 1.00 90.06 92 TYR A CA 1
ATOM 741 C C . TYR A 1 92 ? -7.065 13.279 -1.159 1.00 90.06 92 TYR A C 1
ATOM 743 O O . TYR A 1 92 ? -8.288 13.181 -1.119 1.00 90.06 92 TYR A O 1
ATOM 751 N N . GLU A 1 93 ? -6.347 12.746 -2.151 1.00 90.69 93 GLU A N 1
ATOM 752 C CA . GLU A 1 93 ? -6.933 11.893 -3.190 1.00 90.69 93 GLU A CA 1
ATOM 753 C C . GLU A 1 93 ? -6.992 10.426 -2.772 1.00 90.69 93 GLU A C 1
ATOM 755 O O . GLU A 1 93 ? -7.852 9.691 -3.255 1.00 90.69 93 GLU A O 1
ATOM 760 N N . LEU A 1 94 ? -6.098 10.005 -1.873 1.00 93.00 94 LEU A N 1
ATOM 761 C CA . LEU A 1 94 ? -6.055 8.645 -1.344 1.00 93.00 94 LEU A CA 1
ATOM 762 C C . LEU A 1 94 ? -7.133 8.431 -0.277 1.00 93.00 94 LEU A C 1
ATOM 764 O O . LEU A 1 94 ? -7.899 7.469 -0.348 1.00 93.00 94 LEU A O 1
ATOM 768 N N . ILE A 1 95 ? -7.201 9.331 0.707 1.00 95.06 95 ILE A N 1
ATOM 769 C CA . ILE A 1 95 ? -8.088 9.197 1.867 1.00 95.06 95 ILE A CA 1
ATOM 770 C C . ILE A 1 95 ? -9.558 9.262 1.431 1.00 95.06 95 ILE A C 1
ATOM 772 O O . ILE A 1 95 ? -9.968 10.106 0.638 1.00 95.06 95 ILE A O 1
ATOM 776 N N . GLY A 1 96 ? -10.367 8.349 1.966 1.00 93.69 96 GLY A N 1
ATOM 777 C CA . GLY A 1 96 ? -11.785 8.204 1.647 1.00 93.69 96 GLY A CA 1
ATOM 778 C C . GLY A 1 96 ? -12.065 7.379 0.390 1.00 93.69 96 GLY A C 1
ATOM 779 O O . GLY A 1 96 ? -13.231 7.096 0.111 1.00 93.69 96 GLY A O 1
ATOM 780 N N . ARG A 1 97 ? -11.036 6.945 -0.354 1.00 94.81 97 ARG A N 1
ATOM 781 C CA . ARG A 1 97 ? -11.206 6.081 -1.530 1.00 94.81 97 ARG A CA 1
ATOM 782 C C . ARG A 1 97 ? -10.947 4.605 -1.208 1.00 94.81 97 ARG A C 1
ATOM 784 O O . ARG A 1 97 ? -10.121 4.294 -0.350 1.00 94.81 97 ARG A O 1
ATOM 791 N N . PRO A 1 98 ? -11.629 3.663 -1.886 1.00 96.06 98 PRO A N 1
ATOM 792 C CA . PRO A 1 98 ? -11.293 2.243 -1.807 1.00 96.06 98 PRO A CA 1
ATOM 793 C C . PRO A 1 98 ? -9.864 1.986 -2.299 1.00 96.06 98 PRO A C 1
ATOM 795 O O . PRO A 1 98 ? -9.515 2.450 -3.386 1.00 96.06 98 PRO A O 1
ATOM 798 N N . ILE A 1 99 ? -9.067 1.198 -1.570 1.00 95.81 99 ILE A N 1
ATOM 799 C CA . ILE A 1 99 ? -7.686 0.861 -1.967 1.00 95.81 99 ILE A CA 1
ATOM 800 C C . ILE A 1 99 ? -7.627 0.209 -3.357 1.00 95.81 99 ILE A C 1
ATOM 802 O O . ILE A 1 99 ? -6.743 0.511 -4.152 1.00 95.81 99 ILE A O 1
ATOM 806 N N . MET A 1 100 ? -8.632 -0.604 -3.694 1.00 95.56 100 MET A N 1
ATOM 807 C CA . MET A 1 100 ? -8.797 -1.244 -5.005 1.00 95.56 100 MET A CA 1
ATOM 808 C C . MET A 1 100 ? -8.855 -0.260 -6.185 1.00 95.56 100 MET A C 1
ATOM 810 O O . MET A 1 100 ? -8.557 -0.659 -7.301 1.00 95.56 100 MET A O 1
ATOM 814 N N . THR A 1 101 ? -9.184 1.018 -5.955 1.00 93.88 101 THR A N 1
ATOM 815 C CA . THR A 1 101 ? -9.178 2.070 -6.995 1.00 93.88 101 THR A CA 1
ATOM 816 C C . THR A 1 101 ? -7.778 2.298 -7.565 1.00 93.88 101 THR A C 1
ATOM 818 O O . THR A 1 101 ? -7.625 2.687 -8.719 1.00 93.88 101 THR A O 1
ATOM 821 N N . PHE A 1 102 ? -6.753 2.061 -6.747 1.00 94.75 102 PHE A N 1
ATOM 822 C CA . PHE A 1 102 ? -5.356 2.298 -7.094 1.00 94.75 102 PHE A CA 1
ATOM 823 C C . PHE A 1 102 ? -4.620 1.015 -7.474 1.00 94.75 102 PHE A C 1
ATOM 825 O O . PHE A 1 102 ? -3.460 1.078 -7.864 1.00 94.75 102 PHE A O 1
ATOM 832 N N . ILE A 1 103 ? -5.268 -0.144 -7.370 1.00 95.56 103 ILE A N 1
ATOM 833 C CA . ILE A 1 103 ? -4.668 -1.441 -7.679 1.00 95.56 103 ILE A CA 1
ATOM 834 C C . ILE A 1 103 ? -5.057 -1.851 -9.097 1.00 95.56 103 ILE A C 1
ATOM 836 O O . ILE A 1 103 ? -6.190 -1.645 -9.532 1.00 95.56 103 ILE A O 1
ATOM 840 N N . TYR A 1 104 ? -4.113 -2.427 -9.840 1.00 94.75 104 TYR A N 1
ATOM 841 C CA . TYR A 1 104 ? -4.402 -2.974 -11.163 1.00 94.75 104 TYR A CA 1
ATOM 842 C C . TYR A 1 104 ? -5.496 -4.045 -11.087 1.00 94.75 104 TYR A C 1
ATOM 844 O O . TYR A 1 104 ? -5.489 -4.883 -10.191 1.00 94.75 104 TYR A O 1
ATOM 852 N N . HIS A 1 105 ? -6.425 -4.035 -12.044 1.00 94.31 105 HIS A N 1
ATOM 853 C CA . HIS A 1 105 ? -7.649 -4.839 -11.983 1.00 94.31 105 HIS A CA 1
ATOM 854 C C . HIS A 1 105 ? -7.414 -6.344 -11.755 1.00 94.31 105 HIS A C 1
ATOM 856 O O . HIS A 1 105 ? -8.116 -6.941 -10.940 1.00 94.31 105 HIS A O 1
ATOM 862 N N . ASP A 1 106 ? -6.400 -6.943 -12.390 1.00 96.00 106 ASP A N 1
ATOM 863 C CA . ASP A 1 106 ? -6.070 -8.365 -12.188 1.00 96.00 106 ASP A CA 1
ATOM 864 C C . ASP A 1 106 ? -5.532 -8.673 -10.780 1.00 96.00 106 ASP A C 1
ATOM 866 O O . ASP A 1 106 ? -5.662 -9.795 -10.290 1.00 96.00 106 ASP A O 1
ATOM 870 N N . ASP A 1 107 ? -4.965 -7.680 -10.093 1.00 95.62 107 ASP A N 1
ATOM 871 C CA . ASP A 1 107 ? -4.350 -7.846 -8.773 1.00 95.62 107 ASP A CA 1
ATOM 872 C C . ASP A 1 107 ? -5.380 -7.669 -7.634 1.00 95.62 107 ASP A C 1
ATOM 874 O O . ASP A 1 107 ? -5.100 -7.979 -6.472 1.00 95.62 107 ASP A O 1
ATOM 878 N N . VAL A 1 108 ? -6.602 -7.215 -7.946 1.00 95.50 108 VAL A N 1
ATOM 879 C CA . VAL A 1 108 ? -7.660 -6.945 -6.953 1.00 95.50 108 VAL A CA 1
ATOM 880 C C . VAL A 1 108 ? -8.081 -8.215 -6.214 1.00 95.50 108 VAL A C 1
ATOM 882 O O . VAL A 1 108 ? -8.271 -8.185 -4.999 1.00 95.50 108 VAL A O 1
ATOM 885 N N . GLN A 1 109 ? -8.197 -9.351 -6.908 1.00 94.88 109 GLN A N 1
ATOM 886 C CA . GLN A 1 109 ? -8.567 -10.612 -6.253 1.00 94.88 109 GLN A CA 1
ATOM 887 C C . GLN A 1 109 ? -7.513 -11.050 -5.232 1.00 94.88 109 GLN A C 1
ATOM 889 O O . GLN A 1 109 ? -7.861 -11.509 -4.142 1.00 94.88 109 GLN A O 1
ATOM 894 N N . ILE A 1 110 ? -6.235 -10.858 -5.566 1.00 93.75 110 ILE A N 1
ATOM 895 C CA . ILE A 1 110 ? -5.106 -11.162 -4.686 1.00 93.75 110 ILE A CA 1
ATOM 896 C C . ILE A 1 110 ? -5.184 -10.268 -3.445 1.00 93.75 110 ILE A C 1
ATOM 898 O O . ILE A 1 110 ? -5.215 -10.775 -2.322 1.00 93.75 110 ILE A O 1
ATOM 902 N N . LEU A 1 111 ? -5.320 -8.953 -3.640 1.00 94.56 111 LEU A N 1
ATOM 903 C CA . LEU A 1 111 ? -5.501 -7.983 -2.558 1.00 94.56 111 LEU A CA 1
ATOM 904 C C . LEU A 1 111 ? -6.645 -8.381 -1.614 1.00 94.56 111 LEU A C 1
ATOM 906 O O . LEU A 1 111 ? -6.445 -8.476 -0.403 1.00 94.56 111 LEU A O 1
ATOM 910 N N . CYS A 1 112 ? -7.837 -8.645 -2.153 1.00 93.44 112 CYS A N 1
ATOM 911 C CA . CYS A 1 112 ? -9.003 -9.019 -1.353 1.00 93.44 112 CYS A CA 1
ATOM 912 C C . CYS A 1 112 ? -8.786 -10.332 -0.585 1.00 93.44 112 CYS A C 1
ATOM 914 O O . CYS A 1 112 ? -9.202 -10.438 0.571 1.00 93.44 112 CYS A O 1
ATOM 916 N N . GLY A 1 113 ? -8.114 -11.315 -1.193 1.00 92.19 113 GLY A N 1
ATOM 917 C CA . GLY A 1 113 ? -7.750 -12.569 -0.532 1.00 92.19 113 GLY A CA 1
ATOM 918 C C . GLY A 1 113 ? -6.856 -12.342 0.689 1.00 92.19 113 GLY A C 1
ATOM 919 O O . GLY A 1 113 ? -7.141 -12.869 1.767 1.00 92.19 113 GLY A O 1
ATOM 920 N N . HIS A 1 114 ? -5.828 -11.501 0.547 1.00 91.69 114 HIS A N 1
ATOM 921 C CA . HIS A 1 114 ? -4.922 -11.153 1.643 1.00 91.69 114 HIS A CA 1
ATOM 922 C C . HIS A 1 114 ? -5.607 -10.321 2.735 1.00 91.69 114 HIS A C 1
ATOM 924 O O . HIS A 1 114 ? -5.484 -10.655 3.914 1.00 91.69 114 HIS A O 1
ATOM 930 N N . LEU A 1 115 ? -6.385 -9.296 2.372 1.00 91.44 115 LEU A N 1
ATOM 931 C CA . LEU A 1 115 ? -7.144 -8.495 3.341 1.00 91.44 115 LEU A CA 1
ATOM 932 C C . LEU A 1 115 ? -8.119 -9.361 4.148 1.00 91.44 115 LEU A C 1
ATOM 934 O O . LEU A 1 115 ? -8.196 -9.243 5.371 1.00 91.44 115 LEU A O 1
ATOM 938 N N . SER A 1 116 ? -8.817 -10.282 3.479 1.00 91.31 116 SER A N 1
ATOM 939 C CA . SER A 1 116 ? -9.705 -11.231 4.148 1.00 91.31 116 SER A CA 1
ATOM 940 C C . SER A 1 116 ? -8.933 -12.149 5.097 1.00 91.31 116 SER A C 1
ATOM 942 O O . SER A 1 116 ? -9.349 -12.329 6.241 1.00 91.31 116 SER A O 1
ATOM 944 N N . ALA A 1 117 ? -7.785 -12.691 4.679 1.00 89.06 117 ALA A N 1
ATOM 945 C CA . ALA A 1 117 ? -6.949 -13.531 5.538 1.00 89.06 117 ALA A CA 1
ATOM 946 C C . ALA A 1 117 ? -6.495 -12.794 6.812 1.00 89.06 117 ALA A C 1
ATOM 948 O O . ALA A 1 117 ? -6.622 -13.347 7.907 1.00 89.06 117 ALA A O 1
ATOM 949 N N . VAL A 1 118 ? -6.058 -11.538 6.679 1.00 87.94 118 VAL A N 1
ATOM 950 C CA . VAL A 1 118 ? -5.640 -10.684 7.803 1.00 87.94 118 VAL A CA 1
ATOM 951 C C . VAL A 1 118 ? -6.775 -10.417 8.783 1.00 87.94 118 VAL A C 1
ATOM 953 O O . VAL A 1 118 ? -6.591 -10.556 9.994 1.00 87.94 118 VAL A O 1
ATOM 956 N N . LEU A 1 119 ? -7.964 -10.079 8.283 1.00 85.94 119 LEU A N 1
ATOM 957 C CA . LEU A 1 119 ? -9.131 -9.837 9.135 1.00 85.94 119 LEU A CA 1
ATOM 958 C C . LEU A 1 119 ? -9.574 -11.096 9.891 1.00 85.94 119 LEU A C 1
ATOM 960 O O . LEU A 1 119 ? -10.017 -11.006 11.033 1.00 85.94 119 LEU A O 1
ATOM 964 N N . HIS A 1 120 ? -9.387 -12.274 9.294 1.00 86.06 120 HIS A N 1
ATOM 965 C CA . HIS A 1 120 ? -9.637 -13.564 9.940 1.00 86.06 120 HIS A CA 1
ATOM 966 C C . HIS A 1 120 ? -8.446 -14.075 10.771 1.00 86.06 120 HIS A C 1
ATOM 968 O O . HIS A 1 120 ? -8.436 -15.248 11.145 1.00 86.06 120 HIS A O 1
ATOM 974 N N . GLN A 1 121 ? -7.448 -13.223 11.046 1.00 79.56 121 GLN A N 1
ATOM 975 C CA . GLN A 1 121 ? -6.254 -13.538 11.843 1.00 79.56 121 GLN A CA 1
ATOM 976 C C . GLN A 1 121 ? -5.499 -14.781 11.346 1.00 79.56 121 GLN A C 1
ATOM 978 O O . GLN A 1 121 ? -4.898 -15.523 12.125 1.00 79.56 121 GLN A O 1
ATOM 983 N N . ARG A 1 122 ? -5.532 -15.031 10.034 1.00 75.69 122 ARG A N 1
ATOM 984 C CA . ARG A 1 122 ? -4.732 -16.088 9.413 1.00 75.69 122 ARG A CA 1
ATOM 985 C C . ARG A 1 122 ? -3.321 -15.561 9.194 1.00 75.69 122 ARG A C 1
ATOM 987 O O . ARG A 1 122 ? -3.151 -14.440 8.718 1.00 75.69 122 ARG A O 1
ATOM 994 N N . ALA A 1 123 ? -2.324 -16.372 9.538 1.00 63.59 123 ALA A N 1
ATOM 995 C CA . ALA A 1 123 ? -0.928 -16.029 9.306 1.00 63.59 123 ALA A CA 1
ATOM 996 C C . ALA A 1 123 ? -0.689 -15.792 7.807 1.00 63.59 123 ALA A C 1
ATOM 998 O O . ALA A 1 123 ? -1.031 -16.634 6.973 1.00 63.59 123 ALA A O 1
ATOM 999 N N . LEU A 1 124 ? -0.130 -14.628 7.482 1.00 72.44 124 LEU A N 1
ATOM 1000 C CA . LEU A 1 124 ? 0.431 -14.331 6.173 1.00 72.44 124 LEU A CA 1
ATOM 1001 C C . LEU A 1 124 ? 1.940 -14.246 6.350 1.00 72.44 124 LEU A C 1
ATOM 1003 O O . LEU A 1 124 ? 2.440 -13.310 6.969 1.00 72.44 124 LEU A O 1
ATOM 1007 N N . ASP A 1 125 ? 2.654 -15.228 5.815 1.00 63.22 125 ASP A N 1
ATOM 1008 C CA . ASP A 1 125 ? 4.093 -15.337 6.056 1.00 63.22 125 ASP A CA 1
ATOM 1009 C C . ASP A 1 125 ? 4.919 -14.435 5.126 1.00 63.22 125 ASP A C 1
ATOM 1011 O O . ASP A 1 125 ? 6.100 -14.192 5.387 1.00 63.22 125 ASP A O 1
ATOM 1015 N N . HIS A 1 126 ? 4.318 -13.906 4.049 1.00 74.75 126 HIS A N 1
ATOM 1016 C CA . HIS A 1 126 ? 5.057 -13.227 2.986 1.00 74.75 126 HIS A CA 1
ATOM 1017 C C . HIS A 1 126 ? 4.363 -11.972 2.439 1.00 74.75 126 HIS A C 1
ATOM 1019 O O . HIS A 1 126 ? 3.133 -11.951 2.316 1.00 74.75 126 HIS A O 1
ATOM 1025 N N . PRO A 1 127 ? 5.149 -10.938 2.071 1.00 85.38 127 PRO A N 1
ATOM 1026 C CA . PRO A 1 127 ? 4.637 -9.797 1.331 1.00 85.38 127 PRO A CA 1
ATOM 1027 C C . PRO A 1 127 ? 4.147 -10.229 -0.053 1.00 85.38 127 PRO A C 1
ATOM 1029 O O . PRO A 1 127 ? 4.659 -11.183 -0.642 1.00 85.38 127 PRO A O 1
ATOM 1032 N N . VAL A 1 128 ? 3.185 -9.490 -0.595 1.00 89.75 128 VAL A N 1
ATOM 1033 C CA . VAL A 1 128 ? 2.675 -9.697 -1.953 1.00 89.75 128 VAL A CA 1
ATOM 1034 C C . VAL A 1 128 ? 3.046 -8.527 -2.851 1.00 89.75 128 VAL A C 1
ATOM 1036 O O . VAL A 1 128 ? 3.080 -7.379 -2.420 1.00 89.75 128 VAL A O 1
ATOM 1039 N N . CYS A 1 129 ? 3.327 -8.814 -4.114 1.00 92.06 129 CYS A N 1
ATOM 1040 C CA . CYS A 1 129 ? 3.633 -7.794 -5.106 1.00 92.06 129 CYS A CA 1
ATOM 1041 C C . CYS A 1 129 ? 2.343 -7.409 -5.834 1.00 92.06 129 CYS A C 1
ATOM 1043 O O . CYS A 1 129 ? 1.720 -8.275 -6.446 1.00 92.06 129 CYS A O 1
ATOM 1045 N N . LEU A 1 130 ? 1.949 -6.138 -5.776 1.00 93.94 130 LEU A N 1
ATOM 1046 C CA . LEU A 1 130 ? 0.777 -5.610 -6.480 1.00 93.94 130 LEU A CA 1
ATOM 1047 C C . LEU A 1 130 ? 1.180 -4.387 -7.303 1.00 93.94 130 LEU A C 1
ATOM 1049 O O . LEU A 1 130 ? 2.092 -3.641 -6.931 1.00 93.94 130 LEU A O 1
ATOM 1053 N N . ARG A 1 131 ? 0.485 -4.164 -8.416 1.00 93.81 131 ARG A N 1
ATOM 1054 C CA . ARG A 1 131 ? 0.665 -2.977 -9.254 1.00 93.81 131 ARG A CA 1
ATOM 1055 C C . ARG A 1 131 ? -0.178 -1.818 -8.727 1.00 93.81 131 ARG A C 1
ATOM 1057 O O . ARG A 1 131 ? -1.405 -1.917 -8.683 1.00 93.81 131 ARG A O 1
ATOM 1064 N N . TRP A 1 132 ? 0.484 -0.722 -8.364 1.00 94.50 132 TRP A N 1
ATOM 1065 C CA . TRP A 1 132 ? -0.129 0.526 -7.907 1.00 94.50 132 TRP A CA 1
ATOM 1066 C C . TRP A 1 132 ? -0.199 1.548 -9.042 1.00 94.50 132 TRP A C 1
ATOM 1068 O O . TRP A 1 132 ? 0.765 1.715 -9.785 1.00 94.50 132 TRP A O 1
ATOM 1078 N N . SER A 1 133 ? -1.333 2.229 -9.185 1.00 92.38 133 SER A N 1
ATOM 1079 C CA . SER A 1 133 ? -1.558 3.248 -10.209 1.00 92.38 133 SER A CA 1
ATOM 1080 C C . SER A 1 133 ? -0.715 4.491 -9.946 1.00 92.38 133 SER A C 1
ATOM 1082 O O . SER A 1 133 ? -0.701 5.023 -8.838 1.00 92.38 133 SER A O 1
ATOM 1084 N N . ASN A 1 134 ? -0.083 5.018 -10.988 1.00 85.94 134 ASN A N 1
ATOM 1085 C CA . ASN A 1 134 ? 0.635 6.292 -10.940 1.00 85.94 134 ASN A CA 1
ATOM 1086 C C . ASN A 1 134 ? -0.231 7.487 -11.351 1.00 85.94 134 ASN A C 1
ATOM 1088 O O . ASN A 1 134 ? 0.276 8.601 -11.485 1.00 85.94 134 ASN A O 1
ATOM 1092 N N . GLN A 1 135 ? -1.522 7.267 -11.592 1.00 81.06 135 GLN A N 1
ATOM 1093 C CA . GLN A 1 135 ? -2.410 8.302 -12.093 1.00 81.06 135 GLN A CA 1
ATOM 1094 C C . GLN A 1 135 ? -2.802 9.277 -10.980 1.00 81.06 135 GLN A C 1
ATOM 1096 O O . GLN A 1 135 ? -3.326 8.871 -9.942 1.00 81.06 135 GLN A O 1
ATOM 1101 N N . TYR A 1 136 ? -2.541 10.560 -11.234 1.00 69.44 136 TYR A N 1
ATOM 1102 C CA . TYR A 1 136 ? -2.950 11.685 -10.392 1.00 69.44 136 TYR A CA 1
ATOM 1103 C C . TYR A 1 136 ? -4.421 12.054 -10.646 1.00 69.44 136 TYR A C 1
ATOM 1105 O O . TYR A 1 136 ? -5.183 12.267 -9.719 1.00 69.44 136 TYR A O 1
ATOM 1113 N N . ASP A 1 137 ? -4.870 12.045 -11.906 1.00 66.44 137 ASP A N 1
ATOM 1114 C CA . ASP A 1 137 ? -6.249 12.398 -12.253 1.00 66.44 137 ASP A CA 1
ATOM 1115 C C . ASP A 1 137 ? -6.881 11.348 -13.171 1.00 66.44 137 ASP A C 1
ATOM 1117 O O . ASP A 1 137 ? -6.418 11.120 -14.289 1.00 66.44 137 ASP A O 1
ATOM 1121 N N . PHE A 1 138 ? -7.956 10.717 -12.691 1.00 65.12 138 PHE A N 1
ATOM 1122 C CA . PHE A 1 138 ? -8.746 9.733 -13.439 1.00 65.12 138 PHE A CA 1
ATOM 1123 C C . PHE A 1 138 ? -9.554 10.359 -14.591 1.00 65.12 138 PHE A C 1
ATOM 1125 O O . PHE A 1 138 ? -10.221 9.631 -15.324 1.00 65.12 138 PHE A O 1
ATOM 1132 N N . SER A 1 139 ? -9.531 11.689 -14.744 1.00 60.53 139 SER A N 1
ATOM 1133 C CA . SER A 1 139 ? -10.255 12.415 -15.794 1.00 60.53 139 SER A CA 1
ATOM 1134 C C . SER A 1 139 ? -9.550 12.428 -17.158 1.00 60.53 139 SER A C 1
ATOM 1136 O O . SER A 1 139 ? -10.208 12.619 -18.181 1.00 60.53 139 SER A O 1
ATOM 1138 N N . LEU A 1 140 ? -8.231 12.213 -17.192 1.00 59.12 140 LEU A N 1
ATOM 1139 C CA . LEU A 1 140 ? -7.424 12.237 -18.413 1.00 59.12 140 LEU A CA 1
ATOM 1140 C C . LEU A 1 140 ? -7.193 10.806 -18.919 1.00 59.12 140 LEU A C 1
ATOM 1142 O O . LEU A 1 140 ? -6.548 10.004 -18.249 1.00 59.12 140 LEU A O 1
ATOM 1146 N N . GLU A 1 141 ? -7.703 10.499 -20.116 1.00 54.03 141 GLU A N 1
ATOM 1147 C CA . GLU A 1 141 ? -7.604 9.199 -20.813 1.00 54.03 141 GLU A CA 1
ATOM 1148 C C . GLU A 1 141 ? -6.181 8.845 -21.305 1.00 54.03 141 GLU A C 1
ATOM 1150 O O . GLU A 1 141 ? -6.010 8.054 -22.235 1.00 54.03 141 GLU A O 1
ATOM 1155 N N . GLU A 1 142 ? -5.131 9.419 -20.718 1.00 54.66 142 GLU A N 1
ATOM 1156 C CA . GLU A 1 142 ? -3.775 8.961 -21.011 1.00 54.66 142 GLU A CA 1
ATOM 1157 C C . GLU A 1 142 ? -3.517 7.620 -20.316 1.00 54.66 142 GLU A C 1
ATOM 1159 O O . GLU A 1 142 ? -3.995 7.347 -19.215 1.00 54.66 142 GLU A O 1
ATOM 1164 N N . SER A 1 143 ? -2.782 6.747 -21.006 1.00 66.25 143 SER A N 1
ATOM 1165 C CA . SER A 1 143 ? -2.512 5.368 -20.603 1.00 66.25 143 SER A CA 1
ATOM 1166 C C . SER A 1 143 ? -2.074 5.274 -19.139 1.00 66.25 143 SER A C 1
ATOM 1168 O O . SER A 1 143 ? -0.980 5.718 -18.784 1.00 66.25 143 SER A O 1
ATOM 1170 N N . ILE A 1 144 ? -2.923 4.667 -18.307 1.00 75.19 144 ILE A N 1
ATOM 1171 C CA . ILE A 1 144 ? -2.663 4.457 -16.882 1.00 75.19 144 ILE A CA 1
ATOM 1172 C C . ILE A 1 144 ? -1.375 3.644 -16.740 1.00 75.19 144 ILE A C 1
ATOM 1174 O O . ILE A 1 144 ? -1.297 2.497 -17.186 1.00 75.19 144 ILE A O 1
ATOM 1178 N N . SER A 1 145 ? -0.354 4.246 -16.131 1.00 86.81 145 SER A N 1
ATOM 1179 C CA . SER A 1 145 ? 0.885 3.552 -15.790 1.00 86.81 145 SER A CA 1
ATOM 1180 C C . SER A 1 145 ? 0.809 3.011 -14.367 1.00 86.81 145 SER A C 1
ATOM 1182 O O . SER A 1 145 ? 0.166 3.600 -13.496 1.00 86.81 145 SER A O 1
ATOM 1184 N N . TYR A 1 146 ? 1.459 1.871 -14.144 1.00 89.19 146 TYR A N 1
ATOM 1185 C CA . TYR A 1 146 ? 1.474 1.198 -12.854 1.00 89.19 146 TYR A CA 1
ATOM 1186 C C . TYR A 1 146 ? 2.905 0.875 -12.433 1.00 89.19 146 TYR A C 1
ATOM 1188 O O . TYR A 1 146 ? 3.698 0.410 -13.255 1.00 89.19 146 TYR A O 1
ATOM 1196 N N . ASP A 1 147 ? 3.205 1.059 -11.151 1.00 89.31 147 ASP A N 1
ATOM 1197 C CA . ASP A 1 147 ? 4.465 0.652 -10.533 1.00 89.31 147 ASP A CA 1
ATOM 1198 C C . ASP A 1 147 ? 4.265 -0.591 -9.660 1.00 89.31 147 ASP A C 1
ATOM 1200 O O . ASP A 1 147 ? 3.264 -0.743 -8.956 1.00 89.31 147 ASP A O 1
ATOM 1204 N N . TRP A 1 148 ? 5.244 -1.493 -9.688 1.00 90.00 148 TRP A N 1
ATOM 1205 C CA . TRP A 1 148 ? 5.266 -2.651 -8.802 1.00 90.00 148 TRP A CA 1
ATOM 1206 C C . TRP A 1 148 ? 5.610 -2.229 -7.373 1.00 90.00 148 TRP A C 1
ATOM 1208 O O . TRP A 1 148 ? 6.668 -1.645 -7.116 1.00 90.00 148 TRP A O 1
ATOM 1218 N N . MET A 1 149 ? 4.735 -2.592 -6.440 1.00 90.88 149 MET A N 1
ATOM 1219 C CA . MET A 1 149 ? 4.879 -2.327 -5.013 1.00 90.88 149 MET A CA 1
ATOM 1220 C C . MET A 1 149 ? 4.759 -3.631 -4.211 1.00 90.88 149 MET A C 1
ATOM 1222 O O . MET A 1 149 ? 3.964 -4.511 -4.535 1.00 90.88 149 MET A O 1
ATOM 1226 N N . SER A 1 150 ? 5.547 -3.756 -3.150 1.00 90.44 150 SER A N 1
ATOM 1227 C CA . SER A 1 150 ? 5.450 -4.818 -2.152 1.00 90.44 150 SER A CA 1
ATOM 1228 C C . SER A 1 150 ? 4.492 -4.390 -1.045 1.00 90.44 150 SER A C 1
ATOM 1230 O O . SER A 1 150 ? 4.681 -3.329 -0.453 1.00 90.44 150 SER A O 1
ATOM 1232 N N . PHE A 1 151 ? 3.518 -5.238 -0.733 1.00 92.62 151 PHE A N 1
ATOM 1233 C CA . PHE A 1 151 ? 2.515 -5.051 0.309 1.00 92.62 151 PHE A CA 1
ATOM 1234 C C . PHE A 1 151 ? 2.687 -6.096 1.407 1.00 92.62 151 PHE A C 1
ATOM 1236 O O . PHE A 1 151 ? 2.605 -7.298 1.150 1.00 92.62 151 PHE A O 1
ATOM 1243 N N . THR A 1 152 ? 2.848 -5.635 2.642 1.00 90.88 152 THR A N 1
ATOM 1244 C CA . THR A 1 152 ? 2.733 -6.465 3.844 1.00 90.88 152 THR A CA 1
ATOM 1245 C C . THR A 1 152 ? 1.461 -6.067 4.575 1.00 90.88 152 THR A C 1
ATOM 1247 O O . THR A 1 152 ? 1.284 -4.898 4.912 1.00 90.88 152 THR A O 1
ATOM 1250 N N . PHE A 1 153 ? 0.573 -7.026 4.825 1.00 90.38 153 PHE A N 1
ATOM 1251 C CA . PHE A 1 153 ? -0.697 -6.771 5.501 1.00 90.38 153 PHE A CA 1
ATOM 1252 C C . PHE A 1 153 ? -0.637 -7.207 6.959 1.00 90.38 153 PHE A C 1
ATOM 1254 O O . PHE A 1 153 ? -0.188 -8.311 7.266 1.00 90.38 153 PHE A O 1
ATOM 1261 N N . ILE A 1 154 ? -1.133 -6.353 7.846 1.00 89.19 154 ILE A N 1
ATOM 1262 C CA . ILE A 1 154 ? -1.181 -6.587 9.289 1.00 89.19 154 ILE A CA 1
ATOM 1263 C C . ILE A 1 154 ? -2.589 -6.252 9.782 1.00 89.19 154 ILE A C 1
ATOM 1265 O O . ILE A 1 154 ? -3.265 -5.398 9.216 1.00 89.19 154 ILE A O 1
ATOM 1269 N N . SER A 1 155 ? -3.052 -6.943 10.823 1.00 87.50 155 SER A N 1
ATOM 1270 C CA . SER A 1 155 ? -4.300 -6.603 11.511 1.00 87.50 155 SER A CA 1
ATOM 1271 C C . SER A 1 155 ? -3.972 -5.899 12.817 1.00 87.50 155 SER A C 1
ATOM 1273 O O . SER A 1 155 ? -3.230 -6.445 13.635 1.00 87.50 155 SER A O 1
ATOM 1275 N N . SER A 1 156 ? -4.551 -4.723 13.035 1.00 81.56 156 SER A N 1
ATOM 1276 C CA . SER A 1 156 ? -4.518 -4.030 14.321 1.00 81.56 156 SER A CA 1
ATOM 1277 C C . SER A 1 156 ? -5.937 -3.666 14.731 1.00 81.56 156 SER A C 1
ATOM 1279 O O . SER A 1 156 ? -6.654 -3.014 13.980 1.00 81.56 156 SER A O 1
ATOM 1281 N N . TYR A 1 157 ? -6.382 -4.135 15.900 1.00 81.50 157 TYR A N 1
ATOM 1282 C CA . TYR A 1 157 ? -7.739 -3.895 16.415 1.00 81.50 157 TYR A CA 1
ATOM 1283 C C . TYR A 1 157 ? -8.862 -4.165 15.388 1.00 81.50 157 TYR A C 1
ATOM 1285 O O . TYR A 1 157 ? -9.821 -3.402 15.289 1.00 81.50 157 TYR A O 1
ATOM 1293 N N . ASN A 1 158 ? -8.748 -5.257 14.619 1.00 81.25 158 ASN A N 1
ATOM 1294 C CA . ASN A 1 158 ? -9.658 -5.633 13.523 1.00 81.25 158 ASN A CA 1
ATOM 1295 C C . ASN A 1 158 ? -9.713 -4.644 12.345 1.00 81.25 158 ASN A C 1
ATOM 1297 O O . ASN A 1 158 ? -10.658 -4.682 11.554 1.00 81.25 158 ASN A O 1
ATOM 1301 N N . ARG A 1 159 ? -8.701 -3.788 12.196 1.00 85.50 159 ARG A N 1
ATOM 1302 C CA . ARG A 1 159 ? -8.498 -2.972 11.002 1.00 85.50 159 ARG A CA 1
ATOM 1303 C C . ARG A 1 159 ? -7.277 -3.447 10.220 1.00 85.50 159 ARG A C 1
ATOM 1305 O O . ARG A 1 159 ? -6.243 -3.732 10.833 1.00 85.50 159 ARG A O 1
ATOM 1312 N N . PRO A 1 160 ? -7.381 -3.567 8.886 1.00 90.50 160 PRO A N 1
ATOM 1313 C CA . PRO A 1 160 ? -6.235 -3.898 8.066 1.00 90.50 160 PRO A CA 1
ATOM 1314 C C . PRO A 1 160 ? -5.309 -2.688 7.927 1.00 90.50 160 PRO A C 1
ATOM 1316 O O . PRO A 1 160 ? -5.740 -1.583 7.603 1.00 90.50 160 PRO A O 1
ATOM 1319 N N . ILE A 1 161 ? -4.022 -2.937 8.110 1.00 91.31 161 ILE A N 1
ATOM 1320 C CA . ILE A 1 161 ? -2.928 -2.007 7.860 1.00 91.31 161 ILE A CA 1
ATOM 1321 C C . ILE A 1 161 ? -2.089 -2.592 6.728 1.00 91.31 161 ILE A C 1
ATOM 1323 O O . ILE A 1 161 ? -1.765 -3.783 6.738 1.00 91.31 161 ILE A O 1
ATOM 1327 N N . CYS A 1 162 ? -1.732 -1.760 5.755 1.00 92.50 162 CYS A N 1
ATOM 1328 C CA . CYS A 1 162 ? -0.864 -2.135 4.647 1.00 92.50 162 CYS A CA 1
ATOM 1329 C C . CYS A 1 162 ? 0.450 -1.367 4.748 1.00 92.50 162 CYS A C 1
ATOM 1331 O O . CYS A 1 162 ? 0.462 -0.142 4.662 1.00 92.50 162 CYS A O 1
ATOM 1333 N N . ILE A 1 163 ? 1.557 -2.086 4.868 1.00 90.69 163 ILE A N 1
ATOM 1334 C CA . ILE A 1 163 ? 2.898 -1.526 4.735 1.00 90.69 163 ILE A CA 1
ATOM 1335 C C . ILE A 1 163 ? 3.326 -1.699 3.279 1.00 90.69 163 ILE A C 1
ATOM 1337 O O . ILE A 1 163 ? 3.363 -2.823 2.772 1.00 90.69 163 ILE A O 1
ATOM 1341 N N . VAL A 1 164 ? 3.645 -0.595 2.610 1.00 91.25 164 VAL A N 1
ATOM 1342 C CA . VAL A 1 164 ? 3.864 -0.530 1.162 1.00 91.25 164 VAL A CA 1
ATOM 1343 C C . VAL A 1 164 ? 5.269 -0.025 0.847 1.00 91.25 164 VAL A C 1
ATOM 1345 O O . VAL A 1 164 ? 5.768 0.901 1.490 1.00 91.25 164 VAL A O 1
ATOM 1348 N N . ARG A 1 165 ? 5.914 -0.646 -0.147 1.00 87.00 165 ARG A N 1
ATOM 1349 C CA . ARG A 1 165 ? 7.249 -0.267 -0.637 1.00 87.00 165 ARG A CA 1
ATOM 1350 C C . ARG A 1 165 ? 7.379 -0.412 -2.152 1.00 87.00 165 ARG A C 1
ATOM 1352 O O . ARG A 1 165 ? 6.900 -1.412 -2.682 1.00 87.00 165 ARG A O 1
ATOM 1359 N N . PRO A 1 166 ? 8.130 0.457 -2.843 1.00 86.25 166 PRO A N 1
ATOM 1360 C CA . PRO A 1 166 ? 8.530 0.228 -4.226 1.00 86.25 166 PRO A CA 1
ATOM 1361 C C . PRO A 1 166 ? 9.412 -1.018 -4.361 1.00 86.25 166 PRO A C 1
ATOM 1363 O O . PRO A 1 166 ? 10.393 -1.176 -3.635 1.00 86.25 166 PRO A O 1
ATOM 1366 N N . LEU A 1 167 ? 9.133 -1.873 -5.349 1.00 75.50 167 LEU A N 1
ATOM 1367 C CA . LEU A 1 167 ? 9.961 -3.055 -5.660 1.00 75.50 167 LEU A CA 1
ATOM 1368 C C . LEU A 1 167 ? 11.309 -2.716 -6.326 1.00 75.50 167 LEU A C 1
ATOM 1370 O O . LEU A 1 167 ? 12.085 -3.613 -6.644 1.00 75.50 167 LEU A O 1
ATOM 1374 N N . ARG A 1 168 ? 11.626 -1.427 -6.509 1.00 59.72 168 ARG A N 1
ATOM 1375 C CA . ARG A 1 168 ? 12.911 -0.963 -7.065 1.00 59.72 168 ARG A CA 1
ATOM 1376 C C . ARG A 1 168 ? 14.086 -1.128 -6.085 1.00 59.72 168 ARG A C 1
ATOM 1378 O O . ARG A 1 168 ? 15.242 -1.008 -6.486 1.00 59.72 168 ARG A O 1
ATOM 1385 N N . SER A 1 169 ? 13.803 -1.447 -4.823 1.00 48.41 169 SER A N 1
ATOM 1386 C CA . SER A 1 169 ? 14.794 -1.641 -3.764 1.00 48.41 169 SER A CA 1
ATOM 1387 C C . SER A 1 169 ? 15.245 -3.103 -3.716 1.00 48.41 169 SER A C 1
ATOM 1389 O O . SER A 1 169 ? 14.598 -3.965 -3.123 1.00 48.41 169 SER A O 1
ATOM 1391 N N . CYS A 1 170 ? 16.363 -3.398 -4.375 1.00 34.47 170 CYS A N 1
ATOM 1392 C CA . CYS A 1 170 ? 17.010 -4.703 -4.333 1.00 34.47 170 CYS A CA 1
ATOM 1393 C C . CYS A 1 170 ? 17.499 -5.001 -2.902 1.00 34.47 170 CYS A C 1
ATOM 1395 O O . CYS A 1 170 ? 18.523 -4.474 -2.477 1.00 34.47 170 CYS A O 1
ATOM 1397 N N . GLY A 1 171 ? 16.766 -5.853 -2.181 1.00 42.78 171 GLY A N 1
ATOM 1398 C CA . GLY A 1 171 ? 17.176 -6.430 -0.900 1.00 42.78 171 GLY A CA 1
ATOM 1399 C C . GLY A 1 171 ? 16.210 -6.120 0.241 1.00 42.78 171 GLY A C 1
ATOM 1400 O O . GLY A 1 171 ? 16.064 -4.976 0.659 1.00 42.78 171 GLY A O 1
ATOM 1401 N N . ILE A 1 172 ? 15.593 -7.164 0.802 1.00 46.50 172 ILE A N 1
ATOM 1402 C CA . ILE A 1 172 ? 15.026 -7.109 2.154 1.00 46.50 172 ILE A CA 1
ATOM 1403 C C . ILE A 1 172 ? 16.221 -7.000 3.111 1.00 46.50 172 ILE A C 1
ATOM 1405 O O . ILE A 1 172 ? 16.735 -8.001 3.610 1.00 46.50 172 ILE A O 1
ATOM 1409 N N . ASP A 1 173 ? 16.731 -5.786 3.305 1.00 49.53 173 ASP A N 1
ATOM 1410 C CA . ASP A 1 173 ? 17.777 -5.522 4.285 1.00 49.53 173 ASP A CA 1
ATOM 1411 C C . ASP A 1 173 ? 17.193 -5.674 5.694 1.00 49.53 173 ASP A C 1
ATOM 1413 O O . ASP A 1 173 ? 16.090 -5.208 5.982 1.00 49.53 173 ASP A O 1
ATOM 1417 N N . LYS A 1 174 ? 17.942 -6.281 6.623 1.00 47.84 174 LYS A N 1
ATOM 1418 C CA . LYS A 1 174 ? 17.526 -6.420 8.037 1.00 47.84 174 LYS A CA 1
ATOM 1419 C C . LYS A 1 174 ? 17.187 -5.071 8.695 1.00 47.84 174 LYS A C 1
ATOM 1421 O O . LYS A 1 174 ? 16.417 -5.034 9.650 1.00 47.84 174 LYS A O 1
ATOM 1426 N N . HIS A 1 175 ? 17.725 -3.970 8.165 1.00 49.22 175 HIS A N 1
ATOM 1427 C CA . HIS A 1 175 ? 17.367 -2.608 8.561 1.00 49.22 175 HIS A CA 1
ATOM 1428 C C . HIS A 1 175 ? 15.923 -2.224 8.195 1.00 49.22 175 HIS A C 1
ATOM 1430 O O . HIS A 1 175 ? 15.275 -1.537 8.982 1.00 49.22 175 HIS A O 1
ATOM 1436 N N . SER A 1 176 ? 15.387 -2.724 7.076 1.00 56.97 176 SER A N 1
ATOM 1437 C CA . SER A 1 176 ? 13.999 -2.484 6.656 1.00 56.97 176 SER A CA 1
ATOM 1438 C C . SER A 1 176 ? 12.991 -3.038 7.668 1.00 56.97 176 SER A C 1
ATOM 1440 O O . SER A 1 176 ? 12.003 -2.375 7.969 1.00 56.97 176 SER A O 1
ATOM 1442 N N . LEU A 1 177 ? 13.270 -4.215 8.241 1.00 59.69 177 LEU A N 1
ATOM 1443 C CA . LEU A 1 177 ? 12.423 -4.858 9.255 1.00 59.69 177 LEU A CA 1
ATOM 1444 C C . LEU A 1 177 ? 12.353 -4.059 10.563 1.00 59.69 177 LEU A C 1
ATOM 1446 O O . LEU A 1 177 ? 11.298 -3.979 11.184 1.00 59.69 177 LEU A O 1
ATOM 1450 N N . LEU A 1 178 ? 13.459 -3.451 10.999 1.00 59.81 178 LEU A N 1
ATOM 1451 C CA . LEU A 1 178 ? 13.441 -2.595 12.191 1.00 59.81 178 LEU A CA 1
ATOM 1452 C C . LEU A 1 178 ? 12.634 -1.319 11.946 1.00 59.81 178 LEU A C 1
ATOM 1454 O O . LEU A 1 178 ? 11.873 -0.908 12.819 1.00 59.81 178 LEU A O 1
ATOM 1458 N N . CYS A 1 179 ? 12.756 -0.722 10.758 1.00 62.47 179 CYS A N 1
ATOM 1459 C CA . CYS A 1 179 ? 11.932 0.418 10.366 1.00 62.47 179 CYS A CA 1
ATOM 1460 C C . CYS A 1 179 ? 10.442 0.051 10.315 1.00 62.47 179 CYS A C 1
ATOM 1462 O O . CYS A 1 179 ? 9.632 0.822 10.823 1.00 62.47 179 CYS A O 1
ATOM 1464 N N . ASP A 1 180 ? 10.089 -1.133 9.799 1.00 59.69 180 ASP A N 1
ATOM 1465 C CA . ASP A 1 180 ? 8.714 -1.656 9.832 1.00 59.69 180 ASP A CA 1
ATOM 1466 C C . ASP A 1 180 ? 8.163 -1.751 11.243 1.00 59.69 180 ASP A C 1
ATOM 1468 O O . ASP A 1 180 ? 7.066 -1.275 11.516 1.00 59.69 180 ASP A O 1
ATOM 1472 N N . VAL A 1 181 ? 8.933 -2.348 12.153 1.00 69.06 181 VAL A N 1
ATOM 1473 C CA . VAL A 1 181 ? 8.511 -2.523 13.543 1.00 69.06 181 VAL A CA 1
ATOM 1474 C C . VAL A 1 181 ? 8.342 -1.171 14.233 1.00 69.06 181 VAL A C 1
ATOM 1476 O O . VAL A 1 181 ? 7.360 -0.975 14.944 1.00 69.06 181 VAL A O 1
ATOM 1479 N N . ILE A 1 182 ? 9.258 -0.222 14.021 1.00 72.06 182 ILE A N 1
ATOM 1480 C CA . ILE A 1 182 ? 9.157 1.122 14.612 1.00 72.06 182 ILE A CA 1
ATOM 1481 C C . ILE A 1 182 ? 7.915 1.848 14.095 1.00 72.06 182 ILE A C 1
ATOM 1483 O O . ILE A 1 182 ? 7.179 2.435 14.886 1.00 72.06 182 ILE A O 1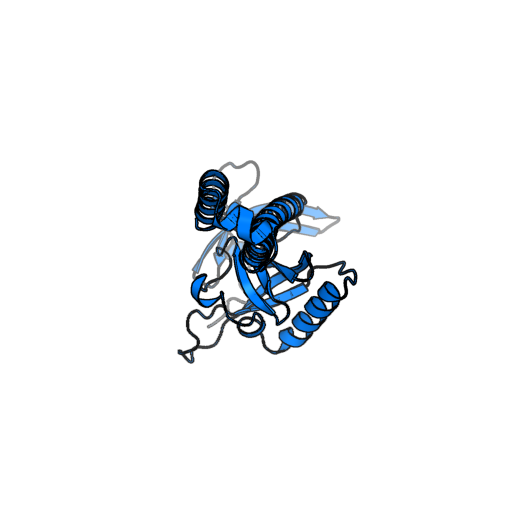
ATOM 1487 N N . LEU A 1 183 ? 7.669 1.791 12.789 1.00 65.19 183 LEU A N 1
ATOM 1488 C CA . LEU A 1 183 ? 6.521 2.436 12.164 1.00 65.19 183 LEU A CA 1
ATOM 1489 C C . LEU A 1 183 ? 5.201 1.787 12.585 1.00 65.19 183 LEU A C 1
ATOM 1491 O O . LEU A 1 183 ? 4.267 2.495 12.949 1.00 65.19 183 LEU A O 1
ATOM 1495 N N . TYR A 1 184 ? 5.162 0.458 12.663 1.00 71.94 184 TYR A N 1
ATOM 1496 C CA . TYR A 1 184 ? 4.039 -0.275 13.238 1.00 71.94 184 TYR A CA 1
ATOM 1497 C C . TYR A 1 184 ? 3.781 0.135 14.694 1.00 71.94 184 TYR A C 1
ATOM 1499 O O . TYR A 1 184 ? 2.638 0.360 15.078 1.00 71.94 184 TYR A O 1
ATOM 1507 N N . ILE A 1 185 ? 4.823 0.287 15.520 1.00 73.31 185 ILE A N 1
ATOM 1508 C CA . ILE A 1 185 ? 4.672 0.764 16.905 1.00 73.31 185 ILE A CA 1
ATOM 1509 C C . ILE A 1 185 ? 4.120 2.195 16.935 1.00 73.31 185 ILE A C 1
ATOM 1511 O O . ILE A 1 185 ? 3.249 2.489 17.754 1.00 73.31 185 ILE A O 1
ATOM 1515 N N . GLN A 1 186 ? 4.603 3.087 16.068 1.00 72.81 186 GLN A N 1
ATOM 1516 C CA . GLN A 1 186 ? 4.093 4.458 15.982 1.00 72.81 186 GLN A CA 1
ATOM 1517 C C . GLN A 1 186 ? 2.611 4.480 15.606 1.00 72.81 186 GLN A C 1
ATOM 1519 O O . GLN A 1 186 ? 1.825 5.164 16.260 1.00 72.81 186 GLN A O 1
ATOM 1524 N N . GLU A 1 187 ? 2.215 3.684 14.620 1.00 70.50 187 GLU A N 1
ATOM 1525 C CA . GLU A 1 187 ? 0.818 3.555 14.221 1.00 70.50 187 GLU A CA 1
ATOM 1526 C C . GLU A 1 187 ? -0.030 2.932 15.334 1.00 70.50 187 GLU A C 1
ATOM 1528 O O . GLU A 1 187 ? -1.093 3.451 15.654 1.00 70.50 187 GLU A O 1
ATOM 1533 N N . MET A 1 188 ? 0.465 1.899 16.021 1.00 73.81 188 MET A N 1
ATOM 1534 C CA . MET A 1 188 ? -0.192 1.335 17.205 1.00 73.81 188 MET A CA 1
ATOM 1535 C C . MET A 1 188 ? -0.425 2.389 18.292 1.00 73.81 188 MET A C 1
ATOM 1537 O O . MET A 1 188 ? -1.473 2.375 18.940 1.00 73.81 188 MET A O 1
ATOM 1541 N N . ILE A 1 189 ? 0.525 3.305 18.498 1.00 76.25 189 ILE A N 1
ATOM 1542 C CA . ILE A 1 189 ? 0.392 4.409 19.455 1.00 76.25 189 ILE A CA 1
ATOM 1543 C C . ILE A 1 189 ? -0.684 5.395 18.994 1.00 76.25 189 ILE A C 1
ATOM 1545 O O . ILE A 1 189 ? -1.564 5.730 19.788 1.00 76.25 189 ILE A O 1
ATOM 1549 N N . GLU A 1 190 ? -0.643 5.852 17.742 1.00 72.31 190 GLU A N 1
ATOM 1550 C CA . GLU A 1 190 ? -1.637 6.796 17.209 1.00 72.31 190 GLU A CA 1
ATOM 1551 C C . GLU A 1 190 ? -3.044 6.194 17.185 1.00 72.31 190 GLU A C 1
ATOM 1553 O O . GLU A 1 190 ? -4.015 6.820 17.621 1.00 72.31 190 GLU A O 1
ATOM 1558 N N . TYR A 1 191 ? -3.150 4.929 16.796 1.00 72.44 191 TYR A N 1
ATOM 1559 C CA . TYR A 1 191 ? -4.401 4.195 16.802 1.00 72.44 191 TYR A CA 1
ATOM 1560 C C . TYR A 1 191 ? -4.937 4.010 18.229 1.00 72.44 191 TYR A C 1
ATOM 1562 O O . TYR A 1 191 ? -6.119 4.238 18.491 1.00 72.44 191 TYR A O 1
ATOM 1570 N N . SER A 1 192 ? -4.066 3.688 19.190 1.00 70.94 192 SER A N 1
ATOM 1571 C CA . SER A 1 192 ? -4.444 3.610 20.608 1.00 70.94 192 SER A CA 1
ATOM 1572 C C . SER A 1 192 ? -4.934 4.957 21.141 1.00 70.94 192 SER A C 1
ATOM 1574 O O . SER A 1 192 ? -5.918 4.994 21.880 1.00 70.94 192 SER A O 1
ATOM 1576 N N . LYS A 1 193 ? -4.298 6.074 20.757 1.00 76.12 193 LYS A N 1
ATOM 1577 C CA . LYS A 1 193 ? -4.763 7.423 21.124 1.00 76.12 193 LYS A CA 1
ATOM 1578 C C . LYS A 1 193 ? -6.157 7.696 20.568 1.00 76.12 193 LYS A C 1
ATOM 1580 O O . LYS A 1 193 ? -7.016 8.165 21.313 1.00 76.12 193 LYS A O 1
ATOM 1585 N N . SER A 1 194 ? -6.386 7.383 19.292 1.00 71.69 194 SER A N 1
ATOM 1586 C CA . SER A 1 194 ? -7.689 7.549 18.640 1.00 71.69 194 SER A CA 1
ATOM 1587 C C . SER A 1 194 ? -8.774 6.706 19.323 1.00 71.69 194 SER A C 1
ATOM 1589 O O . SER A 1 194 ? -9.804 7.245 19.725 1.00 71.69 194 SER A O 1
ATOM 1591 N N . TYR A 1 195 ? -8.500 5.427 19.590 1.00 75.00 195 TYR A N 1
ATOM 1592 C CA . TYR A 1 195 ? -9.427 4.538 20.294 1.00 75.00 195 TYR A CA 1
ATOM 1593 C C . TYR A 1 195 ? -9.762 5.034 21.707 1.00 75.00 195 TYR A C 1
ATOM 1595 O O . TYR A 1 195 ? -10.927 5.071 22.103 1.00 75.00 195 TYR A O 1
ATOM 1603 N N . VAL A 1 196 ? -8.753 5.450 22.479 1.00 77.56 196 VAL A N 1
ATOM 1604 C CA . VAL A 1 196 ? -8.964 6.007 23.824 1.00 77.56 196 VAL A CA 1
ATOM 1605 C C . VAL A 1 196 ? -9.803 7.284 23.752 1.00 77.56 196 VAL A C 1
ATOM 1607 O O . VAL A 1 196 ? -10.707 7.463 24.569 1.00 77.56 196 VAL A O 1
ATOM 1610 N N . LYS A 1 197 ? -9.554 8.144 22.760 1.00 77.94 197 LYS A N 1
ATOM 1611 C CA . LYS A 1 197 ? -10.326 9.370 22.522 1.00 77.94 197 LYS A CA 1
ATOM 1612 C C . LYS A 1 197 ? -11.799 9.063 22.233 1.00 77.94 197 LYS A C 1
ATOM 1614 O O . LYS A 1 197 ? -12.671 9.643 22.881 1.00 77.94 197 LYS A O 1
ATOM 1619 N N . GLU A 1 198 ? -12.083 8.110 21.348 1.00 77.00 198 GLU A N 1
ATOM 1620 C CA . GLU A 1 198 ? -13.452 7.658 21.056 1.00 77.00 198 GLU A CA 1
ATOM 1621 C C . GLU A 1 198 ? -14.132 7.033 22.281 1.00 77.00 198 GLU A C 1
ATOM 1623 O O . GLU A 1 198 ? -15.270 7.377 22.608 1.00 77.00 198 GLU A O 1
ATOM 1628 N N . TYR A 1 199 ? -13.427 6.163 23.008 1.00 78.44 199 TYR A N 1
ATOM 1629 C CA . TYR A 1 199 ? -13.956 5.495 24.197 1.00 78.44 199 TYR A CA 1
ATOM 1630 C C . TYR A 1 199 ? -14.292 6.485 25.322 1.00 78.44 199 TYR A C 1
ATOM 1632 O O . TYR A 1 199 ? -15.353 6.387 25.946 1.00 78.44 199 TYR A O 1
ATOM 1640 N N . ILE A 1 200 ? -13.433 7.482 25.563 1.00 77.56 200 ILE A N 1
ATOM 1641 C CA . ILE A 1 200 ? -13.718 8.549 26.532 1.00 77.56 200 ILE A CA 1
ATOM 1642 C C . ILE A 1 200 ? -14.896 9.405 26.057 1.00 77.56 200 ILE A C 1
ATOM 1644 O O . ILE A 1 200 ? -15.756 9.747 26.874 1.00 77.56 200 ILE A O 1
ATOM 1648 N N . GLY A 1 201 ? -14.980 9.718 24.761 1.00 75.62 201 GLY A N 1
ATOM 1649 C CA . GLY A 1 201 ? -16.129 10.420 24.182 1.00 75.62 201 GLY A CA 1
ATOM 1650 C C . GLY A 1 201 ? -17.443 9.664 24.411 1.00 75.62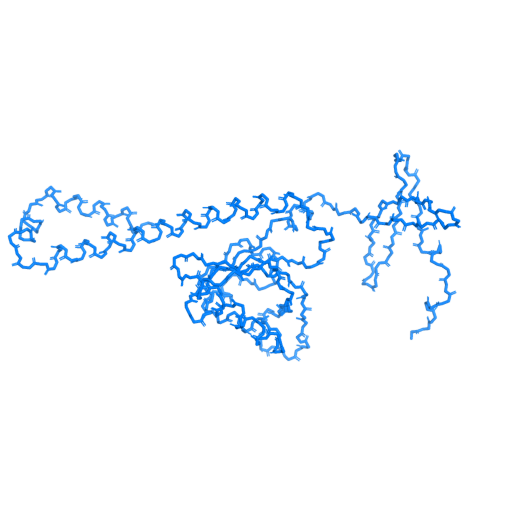 201 GLY A C 1
ATOM 1651 O O . GLY A 1 201 ? -18.441 10.254 24.840 1.00 75.62 201 GLY A O 1
ATOM 1652 N N . PHE A 1 202 ? -17.424 8.343 24.224 1.00 79.38 202 PHE A N 1
ATOM 1653 C CA . PHE A 1 202 ? -18.557 7.465 24.503 1.00 79.38 202 PHE A CA 1
ATOM 1654 C C . PHE A 1 202 ? -18.943 7.466 25.990 1.00 79.38 202 PHE A C 1
ATOM 1656 O O . PHE A 1 202 ? -20.108 7.706 26.311 1.00 79.38 202 PHE A O 1
ATOM 1663 N N . ILE A 1 203 ? -17.985 7.263 26.907 1.00 77.25 203 ILE A N 1
ATOM 1664 C CA . ILE A 1 203 ? -18.254 7.280 28.357 1.00 77.25 203 ILE A CA 1
ATOM 1665 C C . ILE A 1 203 ? -18.807 8.635 28.797 1.00 77.25 203 ILE A C 1
ATOM 1667 O O . ILE A 1 203 ? -19.783 8.684 29.546 1.00 77.25 203 ILE A O 1
ATOM 1671 N N . THR A 1 204 ? -18.208 9.731 28.332 1.00 74.75 204 THR A N 1
ATOM 1672 C CA . THR A 1 204 ? -18.644 11.092 28.673 1.00 74.75 204 THR A CA 1
ATOM 1673 C C . THR A 1 204 ? -20.086 11.316 28.224 1.00 74.75 204 THR A C 1
ATOM 1675 O O . THR A 1 204 ? -20.927 11.724 29.025 1.00 74.75 204 THR A O 1
ATOM 1678 N N . SER A 1 205 ? -20.407 10.944 26.983 1.00 76.81 205 SER A N 1
ATOM 1679 C CA . SER A 1 205 ? -21.768 11.035 26.441 1.00 76.81 205 SER A CA 1
ATOM 1680 C C . SER A 1 205 ? -22.759 10.167 27.222 1.00 76.81 205 SER A C 1
ATOM 1682 O O . SER A 1 205 ? -23.858 10.615 27.548 1.00 76.81 205 SER A O 1
ATOM 1684 N N . TYR A 1 206 ? -22.369 8.938 27.570 1.00 74.56 206 TYR A N 1
ATOM 1685 C CA . TYR A 1 206 ? -23.194 8.017 28.350 1.00 74.56 206 TYR A CA 1
ATOM 1686 C C . TYR A 1 206 ? -23.491 8.559 29.756 1.00 74.56 206 TYR A C 1
ATOM 1688 O O . TYR A 1 206 ? -24.646 8.574 30.180 1.00 74.56 206 TYR A O 1
ATOM 1696 N N . LEU A 1 207 ? -22.474 9.057 30.466 1.00 70.31 207 LEU A N 1
ATOM 1697 C CA . LEU A 1 207 ? -22.625 9.619 31.812 1.00 70.31 207 LEU A CA 1
ATOM 1698 C C . LEU A 1 207 ? -23.461 10.907 31.823 1.00 70.31 207 LEU A C 1
ATOM 1700 O O . LEU A 1 207 ? -24.232 11.122 32.758 1.00 70.31 207 LEU A O 1
ATOM 1704 N N . LEU A 1 208 ? -23.339 11.748 30.792 1.00 68.81 208 LEU A N 1
ATOM 1705 C CA . LEU A 1 208 ? -24.126 12.979 30.660 1.00 68.81 208 LEU A CA 1
ATOM 1706 C C . LEU A 1 208 ? -25.597 12.711 30.300 1.00 68.81 208 LEU A C 1
ATOM 1708 O O . LEU A 1 208 ? -26.473 13.475 30.716 1.00 68.81 208 LEU A O 1
ATOM 1712 N N . ASN A 1 209 ? -25.885 11.630 29.573 1.00 71.12 209 ASN A N 1
ATOM 1713 C CA . ASN A 1 209 ? -27.240 11.281 29.136 1.00 71.12 209 ASN A CA 1
ATOM 1714 C C . ASN A 1 209 ? -28.004 10.363 30.101 1.00 71.12 209 ASN A C 1
ATOM 1716 O O . ASN A 1 209 ? -29.179 10.095 29.866 1.00 71.12 209 ASN A O 1
ATOM 1720 N N . GLN A 1 210 ? -27.394 9.898 31.195 1.00 68.88 210 GLN A N 1
ATOM 1721 C CA . GLN A 1 210 ? -28.149 9.186 32.224 1.00 68.88 210 GLN A CA 1
ATOM 1722 C C . GLN A 1 210 ? -28.978 10.148 33.088 1.00 68.88 210 GLN A C 1
ATOM 1724 O O . GLN A 1 210 ? -28.431 11.012 33.774 1.00 68.88 210 GLN A O 1
ATOM 1729 N N . ASP A 1 211 ? -30.288 9.911 33.165 1.00 64.19 211 ASP A N 1
ATOM 1730 C CA . ASP A 1 211 ? -31.207 10.560 34.116 1.00 64.19 211 ASP A CA 1
ATOM 1731 C C . ASP A 1 211 ? -31.178 9.884 35.499 1.00 64.19 211 ASP A C 1
ATOM 1733 O O . ASP A 1 211 ? -32.191 9.682 36.164 1.00 64.19 211 ASP A O 1
ATOM 1737 N N . ASN A 1 212 ? -29.974 9.528 35.944 1.00 66.88 212 ASN A N 1
ATOM 1738 C CA . ASN A 1 212 ? -29.721 8.905 37.238 1.00 66.88 212 ASN A CA 1
ATOM 1739 C C . ASN A 1 212 ? -29.054 9.917 38.186 1.00 66.88 212 ASN A C 1
ATOM 1741 O O . ASN A 1 212 ? -28.520 10.939 37.750 1.00 66.88 212 ASN A O 1
ATOM 1745 N N . LEU A 1 213 ? -29.022 9.621 39.492 1.00 62.03 213 LEU A N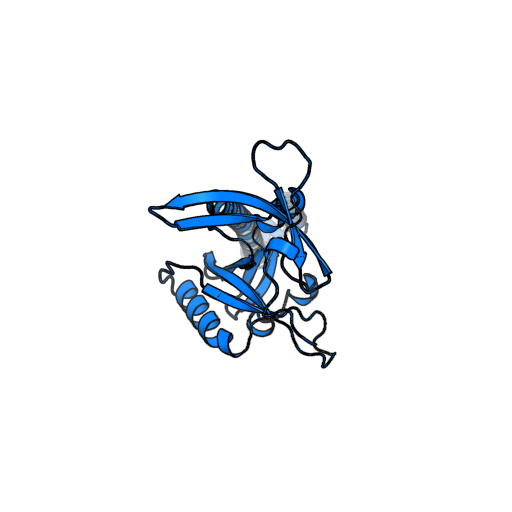 1
ATOM 1746 C CA . LEU A 1 213 ? -28.397 10.467 40.530 1.00 62.03 213 LEU A CA 1
ATOM 1747 C C . LEU A 1 213 ? -26.973 10.933 40.169 1.00 62.03 213 LEU A C 1
ATOM 1749 O O . LEU A 1 213 ? -26.603 12.066 40.464 1.00 62.03 213 LEU A O 1
ATOM 1753 N N . ILE A 1 214 ? -26.199 10.087 39.484 1.00 64.81 214 ILE A N 1
ATOM 1754 C CA . ILE A 1 214 ? -24.840 10.398 39.018 1.00 64.81 214 ILE A CA 1
ATOM 1755 C C . ILE A 1 214 ? -24.858 11.449 37.897 1.00 64.81 214 ILE A C 1
ATOM 1757 O O . ILE A 1 214 ? -24.111 12.421 37.969 1.00 64.81 214 ILE A O 1
ATOM 1761 N N . GLY A 1 215 ? -25.741 11.313 36.903 1.00 61.12 215 GLY A N 1
ATOM 1762 C CA . GLY A 1 215 ? -25.894 12.301 35.831 1.00 61.12 215 GLY A CA 1
ATOM 1763 C C . GLY A 1 215 ? -26.382 13.652 36.359 1.00 61.12 215 GLY A C 1
ATOM 1764 O O . GLY A 1 215 ? -25.857 14.697 35.973 1.00 61.12 215 GLY A O 1
ATOM 1765 N N . TYR A 1 216 ? -27.307 13.650 37.325 1.00 63.78 216 TYR A N 1
ATOM 1766 C CA . TYR A 1 216 ? -27.738 14.869 38.019 1.00 63.78 216 TYR A CA 1
ATOM 1767 C C . TYR A 1 216 ? -26.616 15.508 38.845 1.00 63.78 216 TYR A C 1
ATOM 1769 O O . TYR A 1 216 ? -26.446 16.730 38.806 1.00 63.78 216 TYR A O 1
ATOM 1777 N N . PHE A 1 217 ? -25.820 14.710 39.562 1.00 69.06 217 PHE A N 1
ATOM 1778 C CA . PHE A 1 217 ? -24.667 15.198 40.322 1.00 69.06 217 PHE A CA 1
ATOM 1779 C C . PHE A 1 217 ? -23.621 15.840 39.402 1.00 69.06 217 PHE A C 1
ATOM 1781 O O . PHE A 1 217 ? -23.149 16.941 39.676 1.00 69.06 217 PHE A O 1
ATOM 1788 N N . ILE A 1 218 ? -23.324 15.208 38.265 1.00 63.97 218 ILE A N 1
ATOM 1789 C CA . ILE A 1 218 ? -22.400 15.733 37.255 1.00 63.97 218 ILE A CA 1
ATOM 1790 C C . ILE A 1 218 ? -22.932 17.035 36.627 1.00 63.97 218 ILE A C 1
ATOM 1792 O O . ILE A 1 218 ? -22.182 18.000 36.485 1.00 63.97 218 ILE A O 1
ATOM 1796 N N . LYS A 1 219 ? -24.229 17.098 36.287 1.00 66.75 219 LYS A N 1
ATOM 1797 C CA . LYS A 1 219 ? -24.861 18.295 35.695 1.00 66.75 219 LYS A CA 1
ATOM 1798 C C . LYS A 1 219 ? -24.926 19.486 36.664 1.00 66.75 219 LYS A C 1
ATOM 1800 O O . LYS A 1 219 ? -24.852 20.633 36.210 1.00 66.75 219 LYS A O 1
ATOM 1805 N N . SER A 1 220 ? -25.079 19.225 37.966 1.00 69.19 220 SER A N 1
ATOM 1806 C CA . SER A 1 220 ? -25.271 20.247 39.012 1.00 69.19 220 SER A CA 1
ATOM 1807 C C . SER A 1 220 ? -23.982 20.702 39.705 1.00 69.19 220 SER A C 1
ATOM 1809 O O . SER A 1 220 ? -23.924 21.833 40.188 1.00 69.19 220 SER A O 1
ATOM 1811 N N . ASN A 1 221 ? -22.932 19.878 39.728 1.00 75.75 221 ASN A N 1
ATOM 1812 C CA . ASN A 1 221 ? -21.673 20.215 40.386 1.00 75.75 221 ASN A CA 1
ATOM 1813 C C . ASN A 1 221 ? -20.716 20.966 39.439 1.00 75.75 221 ASN A C 1
ATOM 1815 O O . ASN A 1 221 ? -20.239 20.440 38.432 1.00 75.75 221 ASN A O 1
ATOM 1819 N N . SER A 1 222 ? -20.413 22.223 39.779 1.00 72.00 222 SER A N 1
ATOM 1820 C CA . SER A 1 222 ? -19.609 23.131 38.948 1.00 72.00 222 SER A CA 1
ATOM 1821 C C . SER A 1 222 ? -18.152 22.691 38.773 1.00 72.00 222 SER A C 1
ATOM 1823 O O . SER A 1 222 ? -17.547 23.002 37.745 1.00 72.00 222 SER A O 1
ATOM 1825 N N . ILE A 1 223 ? -17.592 21.952 39.736 1.00 74.88 223 ILE A N 1
ATOM 1826 C CA . ILE A 1 223 ? -16.227 21.417 39.658 1.00 74.88 223 ILE A CA 1
ATOM 1827 C C . ILE A 1 223 ? -16.196 20.277 38.642 1.00 74.88 223 ILE A C 1
ATOM 1829 O O . ILE A 1 223 ? -15.380 20.292 37.726 1.00 74.88 223 ILE A O 1
ATOM 1833 N N . THR A 1 224 ? -17.145 19.347 38.736 1.00 67.94 224 THR A N 1
ATOM 1834 C CA . THR A 1 224 ? -17.253 18.194 37.833 1.00 67.94 224 THR A CA 1
ATOM 1835 C C . THR A 1 224 ? -17.543 18.632 36.399 1.00 67.94 224 THR A C 1
ATOM 1837 O O . THR A 1 224 ? -16.955 18.105 35.458 1.00 67.94 224 THR A O 1
ATOM 1840 N N . LYS A 1 225 ? -18.367 19.671 36.226 1.00 66.06 225 LYS A N 1
ATOM 1841 C CA . LYS A 1 225 ? -18.657 20.281 34.922 1.00 66.06 225 LYS A CA 1
ATOM 1842 C C . LYS A 1 225 ? -17.423 20.939 34.292 1.00 66.06 225 LYS A C 1
ATOM 1844 O O . LYS A 1 225 ? -17.209 20.806 33.091 1.00 66.06 225 LYS A O 1
ATOM 1849 N N . LYS A 1 226 ? -16.575 21.596 35.097 1.00 72.94 226 LYS A N 1
ATOM 1850 C CA . LYS A 1 226 ? -15.279 22.129 34.639 1.00 72.94 226 LYS A CA 1
ATOM 1851 C C . LYS A 1 226 ? -14.297 21.016 34.276 1.00 72.94 226 LYS A C 1
ATOM 1853 O O . LYS A 1 226 ? -13.598 21.151 33.281 1.00 72.94 226 LYS A O 1
ATOM 1858 N N . SER A 1 227 ? -14.258 19.927 35.042 1.00 73.69 227 SER A N 1
ATOM 1859 C CA . SER A 1 227 ? -13.408 18.769 34.739 1.00 73.69 227 SER A CA 1
ATOM 1860 C C . SER A 1 227 ? -13.810 18.085 33.431 1.00 73.69 227 SER A C 1
ATOM 1862 O O . SER A 1 227 ? -12.935 17.750 32.641 1.00 73.69 227 SER A O 1
ATOM 1864 N N . ILE A 1 228 ? -15.112 17.939 33.161 1.00 68.00 228 ILE A N 1
ATOM 1865 C CA . ILE A 1 228 ? -15.606 17.394 31.885 1.00 68.00 228 ILE A CA 1
ATOM 1866 C C . ILE A 1 228 ? -15.302 18.344 30.729 1.00 68.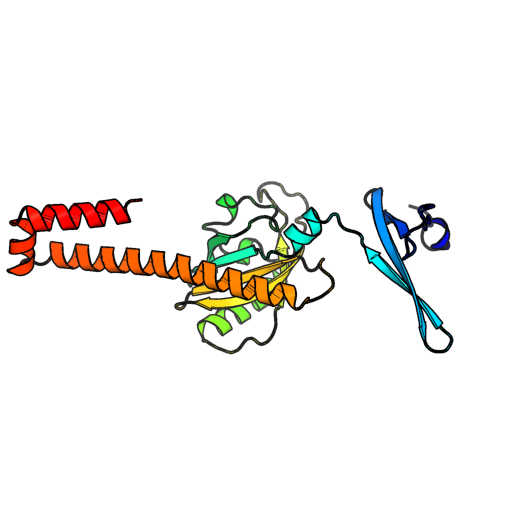00 228 ILE A C 1
ATOM 1868 O O . ILE A 1 228 ? -14.765 17.898 29.725 1.00 68.00 228 ILE A O 1
ATOM 1872 N N . GLY A 1 229 ? -15.538 19.650 30.889 1.00 67.44 229 GLY A N 1
ATOM 1873 C CA . GLY A 1 229 ? -15.179 20.631 29.859 1.00 67.44 229 GLY A CA 1
ATOM 1874 C C . GLY A 1 229 ? -13.674 20.673 29.565 1.00 67.44 229 GLY A C 1
ATOM 1875 O O . GLY A 1 229 ? -13.276 20.896 28.428 1.00 67.44 229 GLY A O 1
ATOM 1876 N N . LEU A 1 230 ? -12.824 20.408 30.565 1.00 67.88 230 LEU A N 1
ATOM 1877 C CA . LEU A 1 230 ? -11.379 20.274 30.369 1.00 67.88 230 LEU A CA 1
ATOM 1878 C C . LEU A 1 230 ? -11.031 19.006 29.574 1.00 67.88 230 LEU A C 1
ATOM 1880 O O . LEU A 1 230 ? -10.171 19.054 28.702 1.00 67.88 230 LEU A O 1
ATOM 1884 N N . ILE A 1 231 ? -11.709 17.887 29.849 1.00 65.75 231 ILE A N 1
ATOM 1885 C CA . ILE A 1 231 ? -11.547 16.636 29.098 1.00 65.75 231 ILE A CA 1
ATOM 1886 C C . ILE A 1 231 ? -12.020 16.824 27.651 1.00 65.75 231 ILE A C 1
ATOM 1888 O O . ILE A 1 231 ? -11.282 16.485 26.735 1.00 65.75 231 ILE A O 1
ATOM 1892 N N . GLU A 1 232 ? -13.185 17.433 27.425 1.00 68.69 232 GLU A N 1
ATOM 1893 C CA . GLU A 1 232 ? -13.682 17.761 26.081 1.00 68.69 232 GLU A CA 1
ATOM 1894 C C . GLU A 1 232 ? -12.740 18.713 25.334 1.00 68.69 232 GLU A C 1
ATOM 1896 O O . GLU A 1 232 ? -12.499 18.518 24.149 1.00 68.69 232 GLU A O 1
ATOM 1901 N N . PHE A 1 233 ? -12.150 19.700 26.016 1.00 67.12 233 PHE A N 1
ATOM 1902 C CA . PHE A 1 233 ? -11.159 20.602 25.423 1.00 67.12 233 PHE A CA 1
ATOM 1903 C C . PHE A 1 233 ? -9.870 19.873 25.020 1.00 67.12 233 PHE A C 1
ATOM 1905 O O . PHE A 1 233 ? -9.356 20.096 23.927 1.00 67.12 233 PHE A O 1
ATOM 1912 N N . ILE A 1 234 ? -9.370 18.974 25.874 1.00 62.06 234 ILE A N 1
ATOM 1913 C CA . ILE A 1 234 ? -8.184 18.152 25.589 1.00 62.06 234 ILE A CA 1
ATOM 1914 C C . ILE A 1 234 ? -8.460 17.165 24.446 1.00 62.06 234 ILE A C 1
ATOM 1916 O O . ILE A 1 234 ? -7.571 16.891 23.648 1.00 62.06 234 ILE A O 1
ATOM 1920 N N . LEU A 1 235 ? -9.686 16.645 24.343 1.00 57.44 235 LEU A N 1
ATOM 1921 C CA . LEU A 1 235 ? -10.105 15.760 23.255 1.00 57.44 235 LEU A CA 1
ATOM 1922 C C . LEU A 1 235 ? -10.524 16.530 21.989 1.00 57.44 235 LEU A C 1
ATOM 1924 O O . LEU A 1 235 ? -10.642 15.926 20.933 1.00 57.44 235 LEU A O 1
ATOM 1928 N N . GLY A 1 236 ? -10.781 17.835 22.049 1.00 57.06 236 GLY A N 1
ATOM 1929 C CA . GLY A 1 236 ? -11.182 18.645 20.892 1.00 57.06 236 GLY A CA 1
ATOM 1930 C C . GLY A 1 236 ? -10.018 19.119 20.015 1.00 57.06 236 GLY A C 1
ATOM 1931 O O . GLY A 1 236 ? -10.252 19.518 18.876 1.00 57.06 236 GLY A O 1
ATOM 1932 N N . GLN A 1 237 ? -8.789 19.071 20.540 1.00 47.66 237 GLN A N 1
ATOM 1933 C CA . GLN A 1 237 ? -7.539 19.292 19.800 1.00 47.66 237 GLN A CA 1
ATOM 1934 C C . GLN A 1 237 ? -7.005 17.980 19.202 1.00 47.66 237 GLN A C 1
ATOM 1936 O O . GLN A 1 237 ? -6.199 18.088 18.256 1.00 47.66 237 GLN A O 1
#